Protein 3DC4 (pdb70)

Sequence (291 aa):
AKLSAVRIAVREAPYRPSVVQFPPWSDGKSLIVDQNEFHFDHAFPATISQDEMYQALILPLVDKLLEGFQCTALAYGQTGTGKSYSMGMTPPGEILPEHLGILPRALGDIFERVTARQENNKDAIQVYASFIEIYNEKPFDLLGSTPHMPMVAARCQRCTCLPLHSQADLHHILELGTRNRRSRSHAIVTIHVKSKTHHSRMNIVDLAGSEGVVNINLGLLSINKVVMSMAAGHTVIPYRDSVLTTVLQASLTAQSYLTFLACISPHQCDLSETLSTLRFGTSAKAAALEH

Structure (mmCIF, N/CA/C/O backbone):
data_3DC4
#
_entry.id   3DC4
#
_cell.length_a   47.829
_cell.length_b   75.715
_cell.length_c   94.580
_cell.angle_alpha   90.00
_cell.angle_beta   90.00
_cell.angle_gamma   90.00
#
_symmetry.space_group_name_H-M   'P 21 21 21'
#
loop_
_entity.id
_entity.type
_entity.pdbx_description
1 polymer 'Kinesin-like protein Nod'
2 non-polymer 'MAGNESIUM ION'
3 non-polymer "ADENOSINE-5'-DIPHOSPHATE"
4 water water
#
loop_
_atom_site.group_PDB
_atom_site.id
_atom_site.type_symbol
_atom_site.label_atom_id
_atom_site.label_alt_id
_atom_site.label_comp_id
_atom_site.label_asym_id
_atom_site.label_entity_id
_atom_site.label_seq_id
_atom_site.pdbx_PDB_ins_code
_atom_site.Cartn_x
_atom_site.Cartn_y
_atom_site.Cartn_z
_atom_site.occupancy
_atom_site.B_iso_or_equiv
_atom_site.auth_seq_id
_atom_site.auth_comp_id
_atom_site.auth_asym_id
_atom_site.auth_atom_id
_atom_site.pdbx_PDB_model_num
ATOM 1 N N . ALA A 1 19 ? -15.828 -27.064 47.355 1.00 55.03 4 ALA A N 1
ATOM 2 C CA . ALA A 1 19 ? -16.611 -28.031 48.177 1.00 54.15 4 ALA A CA 1
ATOM 3 C C . ALA A 1 19 ? -16.290 -29.468 47.782 1.00 53.79 4 ALA A C 1
ATOM 4 O O . ALA A 1 19 ? -15.262 -29.738 47.161 1.00 55.01 4 ALA A O 1
ATOM 6 N N . LYS A 1 20 ? -17.182 -30.384 48.140 1.00 52.16 5 LYS A N 1
ATOM 7 C CA . LYS A 1 20 ? -16.997 -31.796 47.837 1.00 50.23 5 LYS A CA 1
ATOM 8 C C . LYS A 1 20 ? -17.860 -32.217 46.650 1.00 47.79 5 LYS A C 1
ATOM 9 O O . LYS A 1 20 ? -18.774 -31.498 46.243 1.00 47.05 5 LYS A O 1
ATOM 15 N N . LEU A 1 21 ? -17.565 -33.391 46.101 1.00 44.47 6 LEU A N 1
ATOM 16 C CA . LEU A 1 21 ? -18.324 -33.930 44.976 1.00 41.26 6 LEU A CA 1
ATOM 17 C C . LEU A 1 21 ? -19.666 -34.408 45.522 1.00 38.92 6 LEU A C 1
ATOM 18 O O . LEU A 1 21 ? -19.791 -34.670 46.720 1.00 39.10 6 LEU A O 1
ATOM 23 N N . SER A 1 22 ? -20.671 -34.521 44.660 1.00 36.01 7 SER A N 1
ATOM 24 C CA . SER A 1 22 ? -21.980 -34.976 45.116 1.00 33.58 7 SER A CA 1
ATOM 25 C C . SER A 1 22 ? -21.957 -36.461 45.464 1.00 33.14 7 SER A C 1
ATOM 26 O O . SER A 1 22 ? -22.653 -36.905 46.381 1.00 32.17 7 SER A O 1
ATOM 29 N N . ALA A 1 23 ? -21.149 -37.226 44.737 1.00 29.69 8 ALA A N 1
ATOM 30 C CA . ALA A 1 23 ? -21.050 -38.656 44.984 1.00 28.14 8 ALA A CA 1
ATOM 31 C C . ALA A 1 23 ? -19.903 -39.290 44.215 1.00 26.17 8 ALA A C 1
ATOM 32 O O . ALA A 1 23 ? -19.705 -39.011 43.033 1.00 25.56 8 ALA A O 1
ATOM 34 N N . VAL A 1 24 ? -19.134 -40.124 44.905 1.00 25.29 9 VAL A N 1
ATOM 35 C CA . VAL A 1 24 ? -18.031 -40.846 44.288 1.00 23.58 9 VAL A CA 1
ATOM 36 C C . VAL A 1 24 ? -18.382 -42.315 44.495 1.00 24.07 9 VAL A C 1
ATOM 37 O O . VAL A 1 24 ? -18.420 -42.792 45.626 1.00 23.89 9 VAL A O 1
ATOM 41 N N . ARG A 1 25 ? -18.660 -43.019 43.402 1.00 20.04 10 ARG A N 1
ATOM 42 C CA . ARG A 1 25 ? -19.048 -44.421 43.463 1.00 20.00 10 ARG A CA 1
ATOM 43 C C . ARG A 1 25 ? -18.023 -45.351 42.812 1.00 18.37 10 ARG A C 1
ATOM 44 O O . ARG A 1 25 ? -17.350 -44.982 41.844 1.00 19.01 10 ARG A O 1
ATOM 52 N N . ILE A 1 26 ? -17.916 -46.563 43.344 1.00 17.68 11 ILE A N 1
ATOM 53 C CA . ILE A 1 26 ? -16.983 -47.540 42.805 1.00 18.57 11 ILE A CA 1
ATOM 54 C C . ILE A 1 26 ? -17.674 -48.873 42.545 1.00 17.73 11 ILE A C 1
ATOM 55 O O . ILE A 1 26 ? -18.348 -49.433 43.418 1.00 15.52 11 ILE A O 1
ATOM 60 N N . ALA A 1 27 ? -17.509 -49.368 41.326 1.00 14.63 12 ALA A N 1
ATOM 61 C CA . ALA A 1 27 ? -18.103 -50.629 40.931 1.00 15.53 12 ALA A CA 1
ATOM 62 C C . ALA A 1 27 ? -17.025 -51.531 40.345 1.00 15.74 12 ALA A C 1
ATOM 63 O O . ALA A 1 27 ? -16.021 -51.045 39.820 1.00 14.82 12 ALA A O 1
ATOM 65 N N . VAL A 1 28 ? -17.237 -52.838 40.446 1.00 13.41 13 VAL A N 1
ATOM 66 C CA . VAL A 1 28 ? -16.317 -53.817 39.892 1.00 15.01 13 VAL A CA 1
ATOM 67 C C . VAL A 1 28 ? -17.110 -54.751 38.997 1.00 15.65 13 VAL A C 1
ATOM 68 O O . VAL A 1 28 ? -18.218 -55.180 39.339 1.00 16.07 13 VAL A O 1
ATOM 72 N N . ARG A 1 29 ? -16.537 -55.055 37.839 1.00 15.16 14 ARG A N 1
ATOM 73 C CA . ARG A 1 29 ? -17.171 -55.967 36.901 1.00 14.82 14 ARG A CA 1
ATOM 74 C C . ARG A 1 29 ? -16.197 -57.072 36.537 1.00 15.85 14 ARG A C 1
ATOM 75 O O . ARG A 1 29 ? -15.105 -56.809 36.036 1.00 15.14 14 ARG A O 1
ATOM 83 N N . GLU A 1 30 ? -16.605 -58.307 36.794 1.00 16.17 15 GLU A N 1
ATOM 84 C CA . GLU A 1 30 ? -15.789 -59.470 36.490 1.00 17.89 15 GLU A CA 1
ATOM 85 C C . GLU A 1 30 ? -15.924 -59.780 35.004 1.00 17.33 15 GLU A C 1
ATOM 86 O O . GLU A 1 30 ? -17.036 -59.868 34.490 1.00 16.67 15 GLU A O 1
ATOM 92 N N . ALA A 1 31 ? -14.799 -59.925 34.310 1.00 18.90 16 ALA A N 1
ATOM 93 C CA . ALA A 1 31 ? -14.833 -60.236 32.882 1.00 19.49 16 ALA A CA 1
ATOM 94 C C . ALA A 1 31 ? -15.234 -61.709 32.714 1.00 22.13 16 ALA A C 1
ATOM 95 O O . ALA A 1 31 ? -15.137 -62.500 33.660 1.00 19.68 16 ALA A O 1
ATOM 97 N N . PRO A 1 32 ? -15.713 -62.091 31.516 1.00 23.86 17 PRO A N 1
ATOM 98 C CA . PRO A 1 32 ? -16.122 -63.478 31.247 1.00 25.84 17 PRO A CA 1
ATOM 99 C C . PRO A 1 32 ? -14.960 -64.448 31.429 1.00 27.35 17 PRO A C 1
ATOM 100 O O . PRO A 1 32 ? -13.806 -64.108 31.159 1.00 22.24 17 PRO A O 1
ATOM 104 N N . TYR A 1 33 ? -15.270 -65.662 31.868 1.00 31.86 18 TYR A N 1
ATOM 105 C CA . TYR A 1 33 ? -14.241 -66.668 32.071 1.00 38.58 18 TYR A CA 1
ATOM 106 C C . TYR A 1 33 ? -13.988 -67.427 30.770 1.00 41.46 18 TYR A C 1
ATOM 107 O O . TYR A 1 33 ? -14.925 -67.858 30.097 1.00 41.82 18 TYR A O 1
ATOM 116 N N . ARG A 1 34 ? -12.715 -67.568 30.417 1.00 45.06 19 ARG A N 1
ATOM 117 C CA . ARG A 1 34 ? -12.316 -68.272 29.204 1.00 49.42 19 ARG A CA 1
ATOM 118 C C . ARG A 1 34 ? -12.265 -69.777 29.445 1.00 49.85 19 ARG A C 1
ATOM 119 O O . ARG A 1 34 ? -12.012 -70.553 28.525 1.00 51.88 19 ARG A O 1
ATOM 127 N N . PRO A 1 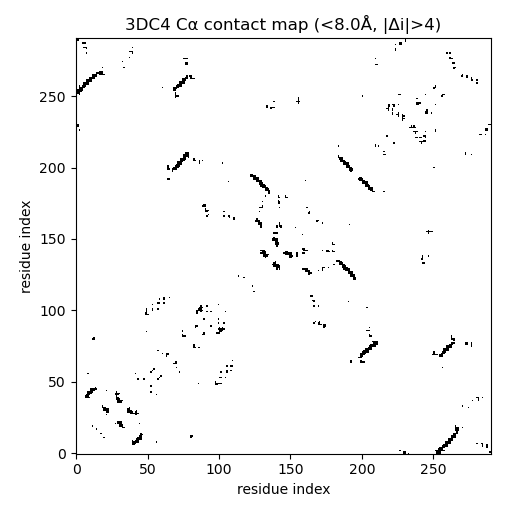42 ? -11.363 -72.238 37.220 1.00 45.11 27 PRO A N 1
ATOM 128 C CA . PRO A 1 42 ? -11.769 -71.728 38.534 1.00 44.18 27 PRO A CA 1
ATOM 129 C C . PRO A 1 42 ? -11.495 -70.231 38.688 1.00 42.83 27 PRO A C 1
ATOM 130 O O . PRO A 1 42 ? -10.341 -69.806 38.767 1.00 44.48 27 PRO A O 1
ATOM 134 N N . SER A 1 43 ? -12.561 -69.438 38.732 1.00 39.97 28 SER A N 1
ATOM 135 C CA . SER A 1 43 ? -12.426 -67.992 38.867 1.00 37.05 28 SER A CA 1
ATOM 136 C C . SER A 1 43 ? -11.795 -67.609 40.197 1.00 35.05 28 SER A C 1
ATOM 137 O O . SER A 1 43 ? -12.149 -68.152 41.243 1.00 34.09 28 SER A O 1
ATOM 140 N N . VAL A 1 44 ? -10.860 -66.667 40.151 1.00 31.30 29 VAL A N 1
ATOM 141 C CA . VAL A 1 44 ? -10.199 -66.206 41.361 1.00 28.88 29 VAL A CA 1
ATOM 142 C C . VAL A 1 44 ? -11.133 -65.257 42.095 1.00 26.08 29 VAL A C 1
ATOM 143 O O . VAL A 1 44 ? -10.898 -64.902 43.249 1.00 24.65 29 VAL A O 1
ATOM 147 N N . VAL A 1 45 ? -12.188 -64.836 41.407 1.00 24.42 30 VAL A N 1
ATOM 148 C CA . VAL A 1 45 ? -13.157 -63.921 41.989 1.00 24.36 30 VAL A CA 1
ATOM 149 C C . VAL A 1 45 ? -14.270 -64.706 42.668 1.00 24.49 30 VAL A C 1
ATOM 150 O O . VAL A 1 45 ? -14.936 -65.535 42.049 1.00 24.50 30 VAL A O 1
ATOM 154 N N . GLN A 1 46 ? -14.464 -64.448 43.950 1.00 23.85 31 GLN A N 1
ATOM 155 C CA . GLN A 1 46 ? -15.494 -65.148 44.682 1.00 25.29 31 GLN A CA 1
ATOM 156 C C . GLN A 1 46 ? -16.548 -64.192 45.199 1.00 23.82 31 GLN A C 1
ATOM 157 O O . GLN A 1 46 ? -16.230 -63.182 45.825 1.00 21.51 31 GLN A O 1
ATOM 163 N N . PHE A 1 47 ? -17.804 -64.508 44.913 1.00 22.39 32 PHE A N 1
ATOM 164 C CA . PHE A 1 47 ? -18.910 -63.705 45.401 1.00 23.37 32 PHE A CA 1
ATOM 165 C C . PHE A 1 47 ? -19.512 -64.539 46.530 1.00 23.47 32 PHE A C 1
ATOM 166 O O . PHE A 1 47 ? -20.159 -65.546 46.283 1.00 23.45 32 PHE A O 1
ATOM 174 N N . PRO A 1 48 ? -19.282 -64.135 47.788 1.00 23.58 33 PRO A N 1
ATOM 175 C CA . PRO A 1 48 ? -19.788 -64.838 48.971 1.00 24.27 33 PRO A CA 1
ATOM 176 C C . PRO A 1 48 ? -21.268 -65.203 48.885 1.00 24.90 33 PRO A C 1
ATOM 177 O O . PRO A 1 48 ? -22.089 -64.397 48.450 1.00 22.84 33 PRO A O 1
ATOM 181 N N . PRO A 1 49 ? -21.623 -66.433 49.299 1.00 25.99 34 PRO A N 1
ATOM 182 C CA . PRO A 1 49 ? -23.014 -66.902 49.269 1.00 26.79 34 PRO A CA 1
ATOM 183 C C . PRO A 1 49 ? -23.933 -65.942 50.018 1.00 26.09 34 PRO A C 1
ATOM 184 O O . PRO A 1 49 ? -25.085 -65.738 49.636 1.00 28.35 34 PRO A O 1
ATOM 188 N N . TRP A 1 50 ? -23.416 -65.367 51.098 1.00 24.69 35 TRP A N 1
ATOM 189 C CA . TRP A 1 50 ? -24.168 -64.406 51.895 1.00 25.07 35 TRP A CA 1
ATOM 190 C C . TRP A 1 50 ? -23.420 -63.085 51.834 1.00 24.16 35 TRP A C 1
ATOM 191 O O . TRP A 1 50 ? -22.314 -62.958 52.352 1.00 25.73 35 TRP A O 1
ATOM 202 N N . SER A 1 51 ? -24.020 -62.102 51.181 1.00 23.40 36 SER A N 1
ATOM 203 C CA . SER A 1 51 ? -23.385 -60.798 51.055 1.00 23.84 36 SER A CA 1
ATOM 204 C C . SER A 1 51 ? -24.423 -59.796 50.611 1.00 21.84 36 SER A C 1
ATOM 205 O O . SER A 1 51 ? -25.532 -60.161 50.237 1.00 21.29 36 SER A O 1
ATOM 208 N N . ASP A 1 52 ? -24.026 -58.533 50.613 1.00 20.66 37 ASP A N 1
ATOM 209 C CA . ASP A 1 52 ? -24.900 -57.443 50.231 1.00 19.68 37 ASP A CA 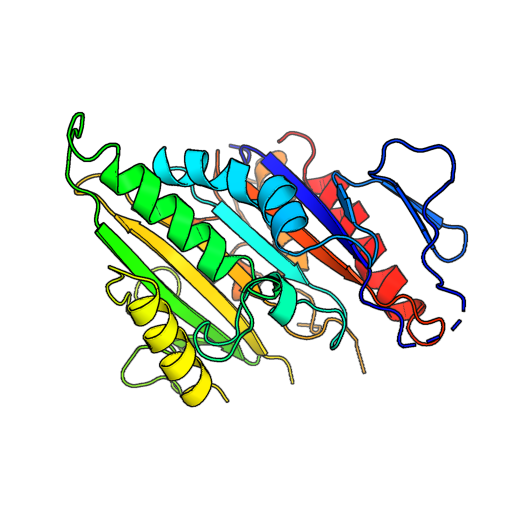1
ATOM 210 C C . ASP A 1 52 ? -24.886 -57.173 48.733 1.00 18.74 37 ASP A C 1
ATOM 211 O O . ASP A 1 52 ? -25.506 -56.221 48.278 1.00 18.60 37 ASP A O 1
ATOM 216 N N . GLY A 1 53 ? -24.184 -58.011 47.973 1.00 19.93 38 GLY A N 1
ATOM 217 C CA . GLY A 1 53 ? -24.106 -57.829 46.533 1.00 21.44 38 GLY A CA 1
ATOM 218 C C . GLY A 1 53 ? -23.080 -56.782 46.130 1.00 21.73 38 GLY A C 1
ATOM 219 O O . GLY A 1 53 ? -22.986 -56.412 44.965 1.00 22.43 38 GLY A O 1
ATOM 220 N N . LYS A 1 54 ? -22.300 -56.308 47.092 1.00 19.70 39 LYS A N 1
ATOM 221 C CA . LYS A 1 54 ? -21.296 -55.286 46.820 1.00 20.26 39 LYS A CA 1
ATOM 222 C C . LYS A 1 54 ? -19.904 -55.734 47.225 1.00 20.39 39 LYS A C 1
ATOM 223 O O . LYS A 1 54 ? -18.955 -54.944 47.201 1.00 20.48 39 LYS A O 1
ATOM 229 N N . SER A 1 55 ? -19.797 -57.003 47.593 1.00 19.66 40 SER A N 1
ATOM 230 C CA . SER A 1 55 ? -18.552 -57.569 48.079 1.00 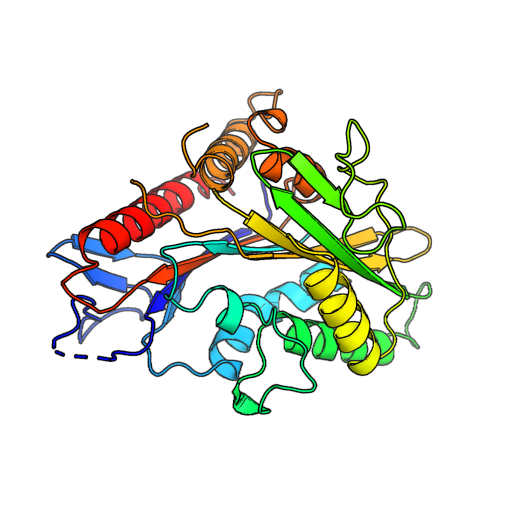19.30 40 SER A CA 1
ATOM 231 C C . SER A 1 55 ? -18.002 -58.714 47.263 1.00 17.44 40 SER A C 1
ATOM 232 O O . SER A 1 55 ? -18.735 -59.447 46.601 1.00 17.92 40 SER A O 1
ATOM 235 N N . LEU A 1 56 ? -16.693 -58.887 47.354 1.00 17.24 41 LEU A N 1
ATOM 236 C CA . LEU A 1 56 ? -16.036 -59.970 46.652 1.00 18.28 41 LEU A CA 1
ATOM 237 C C . LEU A 1 56 ? -14.764 -60.336 47.382 1.00 18.26 41 LEU A C 1
ATOM 238 O O . LEU A 1 56 ? -14.230 -59.546 48.162 1.00 18.13 41 LEU A O 1
ATOM 243 N N . ILE A 1 57 ? -14.286 -61.543 47.125 1.00 18.80 42 ILE A N 1
ATOM 244 C CA . ILE A 1 57 ? -13.078 -62.030 47.755 1.00 19.64 42 ILE A CA 1
ATOM 245 C C . ILE A 1 57 ? -12.130 -62.506 46.682 1.00 17.34 42 ILE A C 1
ATOM 246 O O . ILE A 1 57 ? -12.507 -63.275 45.800 1.00 17.56 42 ILE A O 1
ATOM 251 N N . VAL A 1 58 ? -10.904 -62.011 46.746 1.00 16.93 43 VAL A N 1
ATOM 252 C CA . VAL A 1 58 ? -9.876 -62.389 45.795 1.00 17.29 43 VAL A CA 1
ATOM 253 C C . VAL A 1 58 ? -8.613 -62.643 46.600 1.00 18.53 43 VAL A C 1
ATOM 254 O O . VAL A 1 58 ? -8.197 -61.806 47.393 1.00 18.96 43 VAL A O 1
ATOM 258 N N . ASP A 1 59 ? -8.034 -63.820 46.403 1.00 20.86 44 ASP A N 1
ATOM 259 C CA . ASP A 1 59 ? -6.823 -64.224 47.101 1.00 21.91 44 ASP A CA 1
ATOM 260 C C . ASP A 1 59 ? -6.981 -64.012 48.610 1.00 23.60 44 ASP A C 1
ATOM 261 O O . ASP A 1 59 ? -6.100 -63.466 49.270 1.00 22.26 44 ASP A O 1
ATOM 266 N N . GLN A 1 60 ? -8.125 -64.440 49.138 1.00 24.99 45 GLN A N 1
ATOM 267 C CA . GLN A 1 60 ? -8.442 -64.334 50.564 1.00 28.11 45 GLN A CA 1
ATOM 268 C C . GLN A 1 60 ? -8.667 -62.914 51.067 1.00 26.89 45 GLN A C 1
ATOM 269 O O . GLN A 1 60 ? -8.878 -62.699 52.260 1.00 28.50 45 GLN A O 1
ATOM 275 N N . ASN A 1 61 ? -8.629 -61.947 50.159 1.00 24.98 46 ASN A N 1
ATOM 276 C CA . ASN A 1 61 ? -8.845 -60.554 50.522 1.00 23.54 46 ASN A CA 1
ATOM 277 C C . ASN A 1 61 ? -10.290 -60.183 50.256 1.00 22.64 46 ASN A C 1
ATOM 278 O O . ASN A 1 61 ? -10.835 -60.499 49.203 1.00 21.25 46 ASN A O 1
ATOM 283 N N . GLU A 1 62 ? -10.901 -59.487 51.203 1.00 23.38 47 GLU A N 1
ATOM 284 C CA . GLU A 1 62 ? -12.290 -59.089 51.055 1.00 23.67 47 GLU A CA 1
ATOM 285 C C . GLU A 1 62 ? -12.392 -57.634 50.599 1.00 22.70 47 GLU A C 1
ATOM 286 O O . GLU A 1 62 ? -11.806 -56.739 51.198 1.00 23.51 47 GLU A O 1
ATOM 292 N N . PHE A 1 63 ? -13.135 -57.408 49.524 1.00 19.89 48 PHE A N 1
ATOM 293 C CA . PHE A 1 63 ? -13.308 -56.070 48.972 1.00 19.28 48 PHE A CA 1
ATOM 294 C C . PHE A 1 63 ? -14.765 -55.633 49.029 1.00 19.44 48 PHE A C 1
ATOM 295 O O . PHE A 1 63 ? -15.673 -56.417 48.724 1.00 19.40 48 PHE A O 1
ATOM 303 N N . HIS A 1 64 ? -14.981 -54.379 49.418 1.00 19.09 49 HIS A N 1
ATOM 304 C CA . HIS A 1 64 ? -16.332 -53.834 49.514 1.00 20.70 49 HIS A CA 1
ATOM 305 C C . HIS A 1 64 ? -16.471 -52.536 48.750 1.00 18.89 49 HIS A C 1
ATOM 306 O O . HIS A 1 64 ? -15.804 -51.554 49.057 1.00 19.26 49 HIS A O 1
ATOM 313 N N . PHE A 1 65 ? -17.357 -52.526 47.768 1.00 17.29 50 PHE A N 1
ATOM 314 C CA . PHE A 1 65 ? -17.581 -51.322 46.986 1.00 19.82 50 PHE A CA 1
ATOM 315 C C . PHE A 1 65 ? -19.065 -50.995 46.940 1.00 18.62 50 PHE A C 1
ATOM 316 O O . PHE A 1 65 ? -19.822 -51.423 47.805 1.00 19.73 50 PHE A O 1
ATOM 324 N N . ASP A 1 66 ? -19.482 -50.232 45.939 1.00 17.58 51 ASP A N 1
ATOM 325 C CA . ASP A 1 66 ? -20.889 -49.870 45.820 1.00 17.64 51 ASP A CA 1
ATOM 326 C C . ASP A 1 66 ? -21.637 -50.840 44.927 1.00 18.28 51 ASP A C 1
ATOM 327 O O . ASP A 1 66 ? -22.859 -50.955 45.012 1.00 19.82 51 ASP A O 1
ATOM 332 N N . HIS A 1 67 ? -20.894 -51.528 44.064 1.00 17.58 52 HIS A N 1
ATOM 333 C CA . HIS A 1 67 ? -21.468 -52.488 43.127 1.00 20.16 52 HIS A CA 1
ATOM 334 C C . HIS A 1 67 ? -20.443 -53.564 42.813 1.00 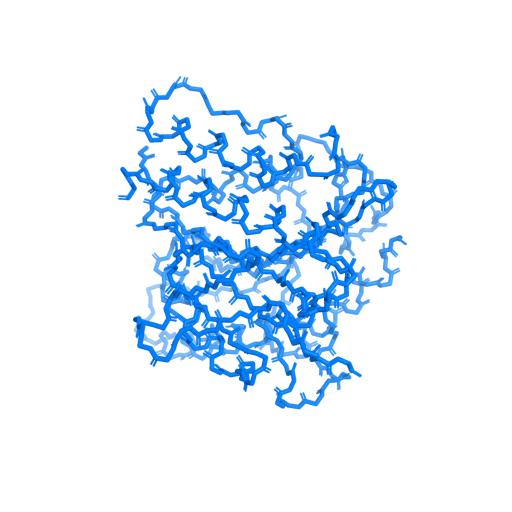19.46 52 HIS A C 1
ATOM 335 O O . HIS A 1 67 ? -19.280 -53.259 42.585 1.00 20.14 52 HIS A O 1
ATOM 342 N N . ALA A 1 68 ? -20.869 -54.821 42.817 1.00 20.56 53 ALA A N 1
ATOM 343 C CA . ALA A 1 68 ? -19.980 -55.928 42.474 1.00 20.30 53 ALA A CA 1
ATOM 344 C C . ALA A 1 68 ? -20.767 -56.767 41.467 1.00 23.16 53 ALA A C 1
ATOM 345 O O . ALA A 1 68 ? -21.698 -57.491 41.837 1.00 24.47 53 ALA A O 1
ATOM 347 N N . PHE A 1 69 ? -20.391 -56.650 40.194 1.00 20.00 54 PHE A N 1
ATOM 348 C CA . PHE A 1 69 ? -21.066 -57.343 39.101 1.00 19.29 54 PHE A CA 1
ATOM 349 C C . PHE A 1 69 ? -20.347 -58.593 38.606 1.00 20.51 54 PHE A C 1
ATOM 350 O O . PHE A 1 69 ? -19.219 -58.515 38.117 1.00 18.18 54 PHE A O 1
ATOM 358 N N . PRO A 1 70 ? -20.993 -59.766 38.725 1.00 21.69 55 PRO A N 1
ATOM 359 C CA . PRO A 1 70 ? -20.362 -61.004 38.255 1.00 22.72 55 PRO A CA 1
ATOM 360 C C . PRO A 1 70 ? -20.380 -61.046 36.726 1.00 21.86 55 PRO A C 1
ATOM 361 O O . PRO A 1 70 ? -21.075 -60.251 36.086 1.00 20.69 55 PRO A O 1
ATOM 365 N N . ALA A 1 71 ? -19.627 -61.975 36.145 1.00 21.56 56 ALA A N 1
ATOM 366 C CA . ALA A 1 71 ? -19.550 -62.096 34.695 1.00 22.70 56 ALA A CA 1
ATOM 367 C C . ALA A 1 71 ? -20.908 -62.307 34.026 1.00 22.57 56 ALA A C 1
ATOM 368 O O . ALA A 1 71 ? -21.035 -62.123 32.824 1.00 24.91 56 ALA A O 1
ATOM 370 N N . THR A 1 72 ? -21.927 -62.672 34.797 1.00 21.84 57 THR A N 1
ATOM 371 C CA . THR A 1 72 ? -23.254 -62.909 34.230 1.00 24.25 57 THR A CA 1
ATOM 372 C C . THR A 1 72 ? -24.124 -61.663 34.067 1.00 24.30 57 THR A C 1
ATOM 373 O O . THR A 1 72 ? -25.182 -61.728 33.452 1.00 24.93 57 THR A O 1
ATOM 377 N N . ILE A 1 73 ? -23.689 -60.535 34.617 1.00 23.85 58 ILE A N 1
ATOM 378 C CA . ILE A 1 73 ? -24.467 -59.304 34.519 1.00 22.83 58 ILE A CA 1
ATOM 379 C C . ILE A 1 73 ? -24.474 -58.767 33.088 1.00 22.08 58 ILE A C 1
ATOM 380 O O . ILE A 1 73 ? -23.426 -58.641 32.459 1.00 22.01 58 ILE A O 1
ATOM 385 N N . SER A 1 74 ? -25.661 -58.459 32.572 1.00 21.92 59 SER A N 1
ATOM 386 C CA . SER A 1 74 ? -25.773 -57.936 31.217 1.00 20.56 59 SER A CA 1
ATOM 387 C C . SER A 1 74 ? -25.444 -56.449 31.165 1.00 20.79 59 SER A C 1
ATOM 388 O O . SER A 1 74 ? -25.364 -55.785 32.198 1.00 22.54 59 SER A O 1
ATOM 391 N N . GLN A 1 75 ? -25.266 -55.935 29.953 1.00 18.80 60 GLN A N 1
ATOM 392 C CA . GLN A 1 75 ? -24.971 -54.524 29.732 1.00 18.15 60 GLN A CA 1
ATOM 393 C C . GLN A 1 75 ? -26.129 -53.682 30.255 1.00 18.01 60 GLN A C 1
ATOM 394 O O . GLN A 1 75 ? -25.921 -52.675 30.929 1.00 18.21 60 GLN A O 1
ATOM 400 N N . ASP A 1 76 ? -27.351 -54.101 29.938 1.00 18.15 61 ASP A N 1
ATOM 401 C CA . ASP A 1 76 ? -28.544 -53.384 30.372 1.00 20.67 61 ASP A CA 1
ATOM 402 C C . ASP A 1 76 ? -28.582 -53.216 31.886 1.00 21.03 61 ASP A C 1
ATOM 403 O O . ASP A 1 76 ? -28.778 -52.108 32.392 1.00 20.90 61 ASP A O 1
ATOM 408 N N . GLU A 1 77 ? -28.393 -54.313 32.611 1.00 19.41 62 GLU A N 1
ATOM 409 C CA . GLU A 1 77 ? -28.406 -54.252 34.066 1.00 21.41 62 GLU A CA 1
ATOM 410 C C . GLU A 1 77 ? -27.314 -53.351 34.612 1.00 19.55 62 GLU A C 1
ATOM 411 O O . GLU A 1 77 ? -27.558 -52.512 35.476 1.00 18.25 62 GLU A O 1
ATOM 417 N N . MET A 1 78 ? -26.099 -53.540 34.115 1.00 19.65 63 MET A N 1
ATOM 418 C CA . MET A 1 78 ? -24.971 -52.743 34.561 1.00 20.96 63 MET A CA 1
ATOM 419 C C . MET A 1 78 ? -25.227 -51.257 34.329 1.00 18.86 63 MET A C 1
ATOM 420 O O . MET A 1 78 ? -24.982 -50.433 35.210 1.00 18.35 63 MET A O 1
ATOM 425 N N . TYR A 1 79 ? -25.737 -50.921 33.149 1.00 17.60 64 TYR A N 1
ATOM 426 C CA . TYR A 1 79 ? -26.031 -49.529 32.810 1.00 17.47 64 TYR A CA 1
ATOM 427 C C . TYR A 1 79 ? -27.143 -48.978 33.708 1.00 18.01 64 TYR A C 1
ATOM 428 O O . TYR A 1 79 ? -27.027 -47.892 34.264 1.00 17.67 64 TYR A O 1
ATOM 437 N N . GLN A 1 80 ? -28.223 -49.739 33.846 1.00 17.59 65 GLN A N 1
ATOM 438 C CA . GLN A 1 80 ? -29.339 -49.304 34.669 1.00 17.95 65 GLN A CA 1
ATOM 439 C C . GLN A 1 80 ? -28.928 -49.059 36.120 1.00 17.53 65 GLN A C 1
ATOM 440 O O . GLN A 1 80 ? -29.346 -48.086 36.724 1.00 18.73 65 GLN A O 1
ATOM 446 N N . ALA A 1 81 ? -28.097 -49.933 36.674 1.00 16.99 66 ALA A N 1
ATOM 447 C CA . ALA A 1 81 ? -27.672 -49.787 38.059 1.00 18.59 66 ALA A CA 1
ATOM 448 C C . ALA A 1 81 ? -26.620 -48.721 38.287 1.00 19.46 66 ALA A C 1
ATOM 449 O O . ALA A 1 81 ? -26.676 -47.982 39.265 1.00 18.94 66 ALA A O 1
ATOM 451 N N . LEU A 1 82 ? -25.668 -48.630 37.371 1.00 18.64 67 LEU A N 1
ATOM 452 C CA . LEU A 1 82 ? -24.561 -47.714 37.545 1.00 18.86 67 LEU A CA 1
ATOM 453 C C . LEU A 1 82 ? -24.593 -46.367 36.853 1.00 20.07 67 LEU A C 1
ATOM 454 O O . LEU A 1 82 ? -24.133 -45.369 37.416 1.00 20.44 67 LEU A O 1
ATOM 459 N N . ILE A 1 83 ? -25.142 -46.315 35.648 1.00 19.18 68 ILE A N 1
ATOM 460 C CA . ILE A 1 83 ? -25.126 -45.070 34.901 1.00 18.47 68 ILE A CA 1
ATOM 461 C C . ILE A 1 83 ? -26.445 -44.327 34.768 1.00 19.02 68 ILE A C 1
ATOM 462 O O . ILE A 1 83 ? -26.474 -43.105 34.872 1.00 19.67 68 ILE A O 1
ATOM 467 N N . LEU A 1 84 ? -27.532 -45.055 34.551 1.00 20.49 69 LEU A N 1
ATOM 468 C CA . LEU A 1 84 ? -28.836 -44.421 34.399 1.00 22.13 69 LEU A CA 1
ATOM 469 C C . LEU A 1 84 ? -29.093 -43.329 35.443 1.00 23.07 69 LEU A C 1
ATOM 470 O O . LEU A 1 84 ? -29.551 -42.236 35.100 1.00 22.55 69 LEU A O 1
ATOM 475 N N . PRO A 1 85 ? -28.792 -43.599 36.726 1.00 22.63 70 PRO A N 1
ATOM 476 C CA . PRO A 1 85 ? -29.016 -42.587 37.766 1.00 23.45 70 PRO A CA 1
ATOM 477 C C . PRO A 1 85 ? -28.305 -41.262 37.481 1.00 24.29 70 PRO A C 1
ATOM 478 O O . PRO A 1 85 ? -28.780 -40.199 37.873 1.00 24.94 70 PRO A O 1
ATOM 482 N N . LEU A 1 86 ? -27.169 -41.329 36.794 1.00 23.11 71 LEU A N 1
ATOM 483 C CA . LEU A 1 86 ? -26.408 -40.126 36.471 1.00 23.24 71 LEU A CA 1
ATOM 484 C C . LEU A 1 86 ? -27.075 -39.285 35.390 1.00 23.31 71 LEU A C 1
ATOM 485 O O . LEU A 1 86 ? -26.838 -38.082 35.300 1.00 23.98 71 LEU A O 1
ATOM 490 N N . VAL A 1 87 ? -27.913 -39.911 34.572 1.00 23.44 72 VAL A N 1
ATOM 491 C CA . VAL A 1 87 ? -28.568 -39.181 33.498 1.00 23.93 72 VAL A CA 1
ATOM 492 C C . VAL A 1 87 ? -29.373 -38.002 34.026 1.00 24.76 72 VAL A C 1
ATOM 493 O O . VAL A 1 87 ? -29.291 -36.903 33.483 1.00 23.05 72 VAL A O 1
ATOM 497 N N . ASP A 1 88 ? -30.151 -38.214 35.081 1.00 25.54 73 ASP A N 1
ATOM 498 C CA . ASP A 1 88 ? -30.921 -37.106 35.632 1.00 28.70 73 ASP A CA 1
ATOM 499 C C . ASP A 1 88 ? -30.006 -36.002 36.145 1.00 27.52 73 ASP A C 1
ATOM 500 O O . ASP A 1 88 ? -30.290 -34.818 35.962 1.00 27.34 73 ASP A O 1
ATOM 505 N N . LYS A 1 89 ? -28.902 -36.390 36.774 1.00 26.01 74 LYS A N 1
ATOM 506 C CA . LYS A 1 89 ? -27.965 -35.414 37.306 1.00 25.12 74 LYS A CA 1
ATOM 507 C C . LYS A 1 89 ? -27.403 -34.567 36.163 1.00 24.21 74 LYS A C 1
ATOM 508 O O . LYS A 1 89 ? -27.332 -33.341 36.263 1.00 23.26 74 LYS A O 1
ATOM 514 N N . LEU A 1 90 ? -27.011 -35.226 35.079 1.00 22.41 75 LEU A N 1
ATOM 515 C CA . LEU A 1 90 ? -26.479 -34.532 33.918 1.00 22.39 75 LEU A CA 1
ATOM 516 C C . LEU A 1 90 ? -27.491 -33.495 33.432 1.00 23.70 75 LEU A C 1
ATOM 517 O O . LEU A 1 90 ? -27.145 -32.340 33.203 1.00 22.70 75 LEU A O 1
ATOM 522 N N . LEU A 1 91 ? -28.742 -33.918 33.282 1.00 24.18 76 LEU A N 1
ATOM 523 C CA . LEU A 1 91 ? -29.797 -33.028 32.817 1.00 28.39 76 LEU A CA 1
ATOM 524 C C . LEU A 1 91 ? -30.062 -31.888 33.797 1.00 29.55 76 LEU A C 1
ATOM 525 O O . LEU A 1 91 ? -30.493 -30.809 33.399 1.00 31.00 76 LEU A O 1
ATOM 530 N N . GLU A 1 92 ? -29.793 -32.124 35.077 1.00 30.62 77 GLU A N 1
ATOM 531 C CA . GLU A 1 92 ? -29.995 -31.097 36.092 1.00 31.65 77 GLU A CA 1
ATOM 532 C C . GLU A 1 92 ? -28.838 -30.107 36.083 1.00 31.40 77 GLU A C 1
ATOM 533 O O . GLU A 1 92 ? -28.878 -29.086 36.766 1.00 33.05 77 GLU A O 1
ATOM 539 N N . GLY A 1 93 ? -27.803 -30.415 35.306 1.00 29.40 78 GLY A N 1
ATOM 540 C CA . GLY A 1 93 ? -26.664 -29.519 35.211 1.00 26.65 78 GLY A CA 1
ATOM 541 C C . GLY A 1 93 ? -25.391 -29.944 35.917 1.00 24.14 78 GLY A C 1
ATOM 542 O O . GLY A 1 93 ? -24.405 -29.209 35.897 1.00 23.63 78 GLY A O 1
ATOM 543 N N . PHE A 1 94 ? -25.385 -31.120 36.536 1.00 23.30 79 PHE A N 1
ATOM 544 C CA . PHE A 1 94 ? -24.178 -31.569 37.224 1.00 23.40 79 PHE A CA 1
ATOM 545 C C . PHE A 1 94 ? -23.224 -32.288 36.268 1.00 21.84 79 PHE A C 1
ATOM 546 O O . PHE A 1 94 ? -23.662 -32.984 35.353 1.00 21.70 79 PHE A O 1
ATOM 554 N N . GLN A 1 95 ? -21.924 -32.088 36.470 1.00 22.08 80 GLN A N 1
ATOM 555 C CA . GLN A 1 95 ? -20.909 -32.731 35.646 1.00 21.60 80 GLN A CA 1
ATOM 556 C C . GLN A 1 95 ? -20.829 -34.180 36.121 1.00 21.43 80 GLN A C 1
ATOM 557 O O . GLN A 1 95 ? -20.903 -34.444 37.321 1.00 20.84 80 GLN A O 1
ATOM 563 N N . CYS A 1 96 ? -20.689 -35.109 35.179 1.00 20.09 81 CYS A N 1
ATOM 564 C CA . CYS A 1 96 ? -20.635 -36.536 35.495 1.00 19.12 81 CYS A CA 1
ATOM 565 C C . CYS A 1 96 ? -19.495 -37.239 34.772 1.00 19.16 81 CYS A C 1
ATOM 566 O O . CYS A 1 96 ? -19.241 -36.971 33.597 1.00 18.53 81 CYS A O 1
ATOM 569 N N . THR A 1 97 ? -18.834 -38.160 35.468 1.00 16.82 82 THR A N 1
ATOM 570 C CA . THR A 1 97 ? -17.735 -38.914 34.881 1.00 16.96 82 THR A CA 1
ATOM 571 C C . THR A 1 97 ? -17.852 -40.396 35.240 1.00 16.47 82 THR A C 1
ATOM 572 O O . THR A 1 97 ? -18.026 -40.747 36.401 1.00 16.90 82 THR A O 1
ATOM 576 N N . ALA A 1 98 ? -17.797 -41.255 34.229 1.00 16.84 83 ALA A N 1
ATOM 577 C CA . ALA A 1 98 ? -17.854 -42.697 34.440 1.00 17.35 83 ALA A CA 1
ATOM 578 C C . ALA A 1 98 ? -16.542 -43.167 33.830 1.00 18.08 83 ALA A C 1
ATOM 579 O O . ALA A 1 98 ? -16.295 -42.986 32.635 1.00 18.77 83 ALA A O 1
ATOM 581 N N . LEU A 1 99 ? -15.695 -43.759 34.662 1.00 14.97 84 LEU A N 1
ATOM 582 C CA . LEU A 1 99 ? -14.387 -44.202 34.213 1.00 15.07 84 LEU A CA 1
ATOM 583 C C . LEU A 1 99 ? -14.100 -45.676 34.423 1.00 14.10 84 LEU A C 1
ATOM 584 O O . LEU A 1 99 ? -14.219 -46.198 35.534 1.00 14.05 84 LEU A O 1
ATOM 589 N N . ALA A 1 100 ? -13.713 -46.336 33.337 1.00 11.95 85 ALA A N 1
ATOM 590 C CA . ALA A 1 100 ? -13.383 -47.749 33.383 1.00 13.13 85 ALA A CA 1
ATOM 591 C C . ALA A 1 100 ? -11.865 -47.860 33.429 1.00 15.30 85 ALA A C 1
ATOM 592 O O . ALA A 1 100 ? -11.143 -47.174 32.690 1.00 14.64 85 ALA A O 1
ATOM 594 N N . TYR A 1 101 ? -11.380 -48.726 34.303 1.00 13.26 86 TYR A N 1
ATOM 595 C CA . TYR A 1 101 ? -9.950 -48.935 34.431 1.00 15.11 86 TYR A CA 1
ATOM 596 C C . TYR A 1 101 ? -9.707 -50.398 34.740 1.00 15.00 86 TYR A C 1
ATOM 597 O O . TYR A 1 101 ? -10.633 -51.137 35.088 1.00 16.83 86 TYR A O 1
ATOM 606 N N . GLY A 1 102 ? -8.456 -50.816 34.607 1.00 16.52 87 GLY A N 1
ATOM 607 C CA . GLY A 1 102 ? -8.129 -52.195 34.877 1.00 16.78 87 GLY A CA 1
ATOM 608 C C . GLY A 1 102 ? -7.293 -52.775 33.760 1.00 18.30 87 GLY A C 1
ATOM 609 O O . GLY A 1 102 ? -7.017 -52.108 32.766 1.00 17.17 87 GLY A O 1
ATOM 610 N N . GLN A 1 103 ? -6.921 -54.037 33.924 1.00 18.05 88 GLN A N 1
ATOM 611 C CA . GLN A 1 103 ? -6.091 -54.759 32.967 1.00 20.17 88 GLN A CA 1
ATOM 612 C C . GLN A 1 103 ? -6.651 -54.886 31.550 1.00 20.09 88 GLN A C 1
ATOM 613 O O . GLN A 1 103 ? -7.853 -55.036 31.350 1.00 18.59 88 GLN A O 1
ATOM 619 N N . THR A 1 104 ? -5.759 -54.866 30.566 1.00 19.55 89 THR A N 1
ATOM 620 C CA . THR A 1 104 ? -6.183 -55.005 29.186 1.00 21.07 89 THR A CA 1
ATOM 621 C C . THR A 1 104 ? -6.915 -56.330 29.029 1.00 20.66 89 THR A C 1
ATOM 622 O O . THR A 1 104 ? -6.518 -57.345 29.607 1.00 20.03 89 THR A O 1
ATOM 626 N N . GLY A 1 105 ? -8.003 -56.305 28.264 1.00 19.36 90 GLY A N 1
ATOM 627 C CA . GLY A 1 105 ? -8.779 -57.509 28.014 1.00 19.62 90 GLY A CA 1
ATOM 628 C C . GLY A 1 105 ? -9.821 -57.872 29.060 1.00 20.73 90 GLY A C 1
ATOM 629 O O . GLY A 1 105 ? -10.375 -58.971 29.026 1.00 21.92 90 GLY A O 1
ATOM 630 N N . THR A 1 106 ? -10.112 -56.948 29.972 1.00 18.29 91 THR A N 1
ATOM 631 C CA . THR A 1 106 ? -11.082 -57.207 31.030 1.00 18.94 91 THR A CA 1
ATOM 632 C C . THR A 1 106 ? -12.473 -56.631 30.764 1.00 16.90 91 THR A C 1
ATOM 633 O O . THR A 1 106 ? -13.346 -56.699 31.629 1.00 18.83 91 THR A O 1
ATOM 637 N N . GLY A 1 107 ? -12.674 -56.052 29.583 1.00 16.71 92 GLY A N 1
ATOM 638 C CA . GLY A 1 107 ? -13.982 -55.518 29.243 1.00 17.70 92 GLY A CA 1
ATOM 639 C C . GLY A 1 107 ? -14.225 -54.024 29.382 1.00 16.89 92 GLY A C 1
ATOM 640 O O . GLY A 1 107 ? -15.377 -53.590 29.342 1.00 15.28 92 GLY A O 1
ATOM 641 N N . LYS A 1 108 ? -13.173 -53.229 29.545 1.00 15.64 93 LYS A N 1
ATOM 642 C CA . LYS A 1 108 ? -13.348 -51.787 29.682 1.00 16.37 93 LYS A CA 1
ATOM 643 C C . LYS A 1 108 ? -14.058 -51.179 28.467 1.00 17.22 93 LYS A C 1
ATOM 644 O O . LYS A 1 108 ? -15.110 -50.551 28.608 1.00 16.29 93 LYS A O 1
ATOM 650 N N . SER A 1 109 ? -13.500 -51.374 27.277 1.00 16.76 94 SER A N 1
ATOM 651 C CA . SER A 1 109 ? -14.094 -50.816 26.057 1.00 17.48 94 SER A CA 1
ATOM 652 C C . SER A 1 109 ? -15.488 -51.372 25.813 1.00 16.48 94 SER A C 1
ATOM 653 O O . SER A 1 109 ? -16.398 -50.646 25.413 1.00 16.39 94 SER A O 1
ATOM 656 N N . TYR A 1 110 ? -15.643 -52.667 26.059 1.00 15.44 95 TYR A N 1
ATOM 657 C CA . TYR A 1 110 ? -16.930 -53.329 25.903 1.00 15.52 95 TYR A CA 1
ATOM 658 C C . TYR A 1 110 ? -17.974 -52.671 26.810 1.00 15.09 95 TYR A C 1
ATOM 659 O O . TYR A 1 110 ? -19.061 -52.315 26.352 1.00 13.55 95 TYR A O 1
ATOM 668 N N . SER A 1 111 ? -17.628 -52.491 28.084 1.00 14.40 96 SER A N 1
ATOM 669 C CA . SER A 1 111 ? -18.539 -51.900 29.074 1.00 14.57 96 SER A CA 1
ATOM 670 C C . SER A 1 111 ? -18.916 -50.450 28.779 1.00 14.14 96 SER A C 1
ATOM 671 O O . SER A 1 111 ? -20.074 -50.058 28.917 1.00 12.47 96 SER A O 1
ATOM 674 N N . MET A 1 112 ? -17.940 -49.652 28.367 1.00 14.75 97 MET A N 1
ATOM 675 C CA . MET A 1 112 ? -18.205 -48.248 28.109 1.00 16.68 97 MET A CA 1
ATOM 676 C C . MET A 1 112 ? -18.870 -47.996 26.765 1.00 15.88 97 MET A C 1
ATOM 677 O O . MET A 1 112 ? -19.425 -46.921 26.539 1.00 15.58 97 MET A O 1
ATOM 682 N N . GLY A 1 113 ? -18.809 -48.983 25.876 1.00 16.55 98 GLY A N 1
ATOM 683 C CA . GLY A 1 113 ? -19.424 -48.848 24.561 1.00 20.98 98 GLY A CA 1
ATOM 684 C C . GLY A 1 113 ? -18.635 -47.973 23.607 1.00 23.48 98 GLY A C 1
ATOM 685 O O . GLY A 1 113 ? -19.195 -47.118 22.926 1.00 23.26 98 GLY A O 1
ATOM 686 N N . MET A 1 114 ? -17.330 -48.210 23.548 1.00 27.11 99 MET A N 1
ATOM 687 C CA . MET A 1 114 ? -16.428 -47.447 22.698 1.00 31.30 99 MET A CA 1
ATOM 688 C C . MET A 1 114 ? -16.437 -47.861 21.231 1.00 32.86 99 MET A C 1
ATOM 689 O O . MET A 1 114 ? -15.922 -47.142 20.377 1.00 34.54 99 MET A O 1
ATOM 694 N N . THR A 1 115 ? -17.021 -49.018 20.942 1.00 34.10 100 THR A N 1
ATOM 695 C CA . THR A 1 115 ? -17.094 -49.518 19.575 1.00 35.19 100 THR A CA 1
ATOM 696 C C . THR A 1 115 ? -18.331 -48.951 18.883 1.00 35.98 100 THR A C 1
ATOM 697 O O . THR A 1 115 ? -19.392 -48.837 19.491 1.00 34.65 100 THR A O 1
ATOM 701 N N . PRO A 1 116 ? -18.207 -48.577 17.598 1.00 37.16 101 PRO A N 1
ATOM 702 C CA . PRO A 1 116 ? -19.342 -48.023 16.851 1.00 37.03 101 PRO A CA 1
ATOM 703 C C . PRO A 1 116 ? -20.581 -48.908 16.980 1.00 37.42 101 PRO A C 1
ATOM 704 O O . PRO A 1 116 ? -20.561 -50.079 16.602 1.00 38.84 101 PRO A O 1
ATOM 708 N N . PRO A 1 117 ? -21.677 -48.352 17.519 1.00 37.75 102 PRO A N 1
ATOM 709 C CA . PRO A 1 117 ? -22.953 -49.041 17.729 1.00 38.36 102 PRO A CA 1
ATOM 710 C C . PRO A 1 117 ? -23.438 -49.868 16.539 1.00 39.27 102 PRO A C 1
ATOM 711 O O . PRO A 1 117 ? -23.913 -50.991 16.711 1.00 37.20 102 PRO A O 1
ATOM 715 N N . GLY A 1 118 ? -23.321 -49.304 15.340 1.00 39.51 103 GLY A N 1
ATOM 716 C CA . GLY A 1 118 ? -23.757 -50.002 14.143 1.00 40.97 103 GLY A CA 1
ATOM 717 C C . GLY A 1 118 ? -23.233 -51.421 14.042 1.00 41.35 103 GLY A C 1
ATOM 718 O O . GLY A 1 118 ? -23.970 -52.336 13.684 1.00 41.43 103 GLY A O 1
ATOM 719 N N . GLU A 1 119 ? -21.958 -51.609 14.360 1.00 43.31 104 GLU A N 1
ATOM 720 C CA . GLU A 1 119 ? -21.339 -52.928 14.296 1.00 44.09 104 GLU A CA 1
ATOM 721 C C . GLU A 1 119 ? -21.339 -53.642 15.647 1.00 43.40 104 GLU A C 1
ATOM 722 O O . GLU A 1 119 ? -20.348 -54.266 16.025 1.00 45.87 104 GLU A O 1
ATOM 728 N N . ILE A 1 120 ? -22.455 -53.553 16.366 1.00 39.43 105 ILE A N 1
ATOM 729 C CA . ILE A 1 120 ? -22.581 -54.184 17.679 1.00 36.39 105 ILE A CA 1
ATOM 730 C C . ILE A 1 120 ? -23.991 -54.727 17.891 1.00 33.98 105 ILE A C 1
ATOM 731 O O . ILE A 1 120 ? -24.969 -54.030 17.640 1.00 32.93 105 ILE A O 1
ATOM 736 N N . LEU A 1 121 ? -24.100 -55.967 18.356 1.00 32.47 106 LEU A N 1
ATOM 737 C CA . LEU A 1 121 ? -25.415 -56.543 18.608 1.00 31.34 106 LEU A CA 1
ATOM 738 C C . LEU A 1 121 ? -26.092 -55.797 19.754 1.00 30.61 106 LEU A C 1
ATOM 739 O O . LEU A 1 121 ? -25.437 -55.387 20.710 1.00 29.83 106 LEU A O 1
ATOM 744 N N . PRO A 1 122 ? -27.417 -55.611 19.665 1.00 29.58 107 PRO A N 1
ATOM 745 C CA . PRO A 1 122 ? -28.244 -54.917 20.657 1.00 28.20 107 PRO A CA 1
ATOM 746 C C . PRO A 1 122 ? -27.920 -55.168 22.130 1.00 27.13 107 PRO A C 1
ATOM 747 O O . PRO A 1 122 ? -27.693 -54.223 22.884 1.00 25.24 107 PRO A O 1
ATOM 751 N N . GLU A 1 123 ? -27.896 -56.433 22.540 1.00 24.61 108 GLU A N 1
ATOM 752 C CA . GLU A 1 123 ? -27.627 -56.770 23.936 1.00 24.99 108 GLU A CA 1
ATOM 753 C C . GLU A 1 123 ? -26.193 -56.475 24.378 1.00 22.89 108 GLU A C 1
ATOM 754 O O . GLU A 1 123 ? -25.900 -56.464 25.571 1.00 24.46 108 GLU A O 1
ATOM 760 N N . HIS A 1 124 ? -25.307 -56.241 23.417 1.00 21.81 109 HIS A N 1
ATOM 761 C CA . HIS A 1 124 ? -23.905 -55.970 23.713 1.00 21.55 109 HIS A CA 1
ATOM 762 C C . HIS A 1 124 ? -23.562 -54.483 23.709 1.00 20.55 109 HIS A C 1
ATOM 763 O O . HIS A 1 124 ? -22.430 -54.103 23.997 1.00 17.55 109 HIS A O 1
ATOM 770 N N . LEU A 1 125 ? -24.540 -53.648 23.372 1.00 20.27 110 LEU A N 1
ATOM 771 C CA . LEU A 1 125 ? -24.336 -52.204 23.355 1.00 19.68 110 LEU A CA 1
ATOM 772 C C . LEU A 1 125 ? -23.905 -51.749 24.743 1.00 19.24 110 LEU A C 1
ATOM 773 O O . LEU A 1 125 ? -24.482 -52.174 25.749 1.00 19.86 110 LEU A O 1
ATOM 778 N N . GLY A 1 126 ? -22.907 -50.871 24.777 1.00 17.96 111 GLY A N 1
ATOM 779 C CA . GLY A 1 126 ? -22.372 -50.378 26.032 1.00 18.56 111 GLY A CA 1
ATOM 780 C C . GLY A 1 126 ? -22.980 -49.120 26.628 1.00 16.36 111 GLY A C 1
ATOM 781 O O . GLY A 1 126 ? -24.051 -48.654 26.219 1.00 15.55 111 GLY A O 1
ATOM 782 N N . ILE A 1 127 ? -22.273 -48.558 27.603 1.00 15.22 112 ILE A N 1
ATOM 783 C CA . ILE A 1 127 ? -22.740 -47.371 28.304 1.00 14.91 112 ILE A CA 1
ATOM 784 C C . ILE A 1 127 ? -22.982 -46.144 27.444 1.00 15.38 112 ILE A C 1
ATOM 785 O O . ILE A 1 127 ? -24.016 -45.509 27.594 1.00 15.52 112 ILE A O 1
ATOM 790 N N . LEU A 1 128 ? -22.053 -45.806 26.554 1.00 15.07 113 LEU A N 1
ATOM 791 C CA . LEU A 1 128 ? -22.217 -44.625 25.710 1.00 18.12 113 LEU A CA 1
ATOM 792 C C . LEU A 1 128 ? -23.526 -44.579 24.930 1.00 18.19 113 LEU A C 1
ATOM 793 O O . LEU A 1 128 ? -24.309 -43.643 25.081 1.00 15.97 113 LEU A O 1
ATOM 798 N N . PRO A 1 129 ? -23.789 -45.595 24.092 1.00 18.53 114 PRO A N 1
ATOM 799 C CA . PRO A 1 129 ? -25.039 -45.569 23.329 1.00 19.86 114 PRO A CA 1
ATOM 800 C C . PRO A 1 129 ? -26.299 -45.610 24.188 1.00 19.30 114 PRO A C 1
ATOM 801 O O . PRO A 1 129 ? -27.306 -45.008 23.828 1.00 19.30 114 PRO A O 1
ATOM 805 N N . ARG A 1 130 ? -26.250 -46.305 25.320 1.00 19.39 115 ARG A N 1
ATOM 806 C CA . ARG A 1 130 ? -27.421 -46.383 26.186 1.00 18.96 115 ARG A CA 1
ATOM 807 C C . ARG A 1 130 ? -27.683 -45.048 26.862 1.00 17.43 115 ARG A C 1
ATOM 808 O O . ARG A 1 130 ? -28.831 -44.606 26.970 1.00 17.53 115 ARG A O 1
ATOM 816 N N . ALA A 1 131 ? -26.616 -44.402 27.315 1.00 15.78 116 ALA A N 1
ATOM 817 C CA . ALA A 1 131 ? -26.746 -43.111 27.975 1.00 17.00 116 ALA A CA 1
ATOM 818 C C . ALA A 1 131 ? -27.311 -42.079 27.009 1.00 17.22 116 ALA A C 1
ATOM 819 O O . ALA A 1 131 ? -28.240 -41.351 27.341 1.00 16.77 116 ALA A O 1
ATOM 821 N N . LEU A 1 132 ? -26.742 -42.016 25.811 1.00 17.96 117 LEU A N 1
ATOM 822 C CA . LEU A 1 132 ? -27.202 -41.052 24.819 1.00 17.54 117 LEU A CA 1
ATOM 823 C C . LEU A 1 132 ? -28.685 -41.261 24.527 1.00 19.46 117 LEU A C 1
ATOM 824 O O . LEU A 1 132 ? -29.442 -40.299 24.372 1.00 19.53 117 LEU A O 1
ATOM 829 N N . GLY A 1 133 ? -29.098 -42.524 24.459 1.00 21.59 118 GLY A N 1
ATOM 830 C CA . GLY A 1 133 ? -30.494 -42.833 24.206 1.00 21.89 118 GLY A CA 1
ATOM 831 C C . GLY A 1 133 ? -31.412 -42.230 25.256 1.00 22.03 118 GLY A C 1
ATOM 832 O O . GLY A 1 133 ? -32.402 -41.593 24.910 1.00 22.13 118 GLY A O 1
ATOM 833 N N . ASP A 1 134 ? -31.086 -42.419 26.534 1.00 22.20 119 ASP A N 1
ATOM 834 C CA . ASP A 1 134 ? -31.910 -41.876 27.613 1.00 22.05 119 ASP A CA 1
ATOM 835 C C . ASP A 1 134 ? -31.831 -40.353 27.706 1.00 21.33 119 ASP A C 1
ATOM 836 O O . ASP A 1 134 ? -32.770 -39.703 28.166 1.00 21.69 119 ASP A O 1
ATOM 841 N N . ILE A 1 135 ? -30.707 -39.788 27.278 1.00 22.09 120 ILE A N 1
ATOM 842 C CA . ILE A 1 135 ? -30.532 -38.343 27.292 1.00 21.57 120 ILE A CA 1
ATOM 843 C C . ILE A 1 135 ? -31.488 -37.729 26.271 1.00 22.81 120 ILE A C 1
ATOM 844 O O . ILE A 1 135 ? -32.210 -36.781 26.582 1.00 23.84 120 ILE A O 1
ATOM 849 N N . PHE A 1 136 ? -31.505 -38.278 25.060 1.00 23.29 121 PHE A N 1
ATOM 850 C CA . PHE A 1 136 ? -32.389 -37.767 24.018 1.00 25.77 121 PHE A CA 1
ATOM 851 C C . PHE A 1 136 ? -33.843 -37.878 24.460 1.00 28.85 121 PHE A C 1
ATOM 852 O O . PHE A 1 136 ? -34.619 -36.929 24.336 1.00 29.30 121 PHE A O 1
ATOM 860 N N . GLU A 1 137 ? -34.207 -39.046 24.977 1.00 31.56 122 GLU A N 1
ATOM 861 C CA . GLU A 1 137 ? -35.573 -39.290 25.418 1.00 34.69 122 GLU A CA 1
ATOM 862 C C . GLU A 1 137 ? -36.066 -38.263 26.433 1.00 35.57 122 GLU A C 1
ATOM 863 O O . GLU A 1 137 ? -37.157 -37.711 26.292 1.00 36.15 122 GLU A O 1
ATOM 869 N N . ARG A 1 138 ? -35.258 -38.003 27.453 1.00 35.94 123 ARG A N 1
ATOM 870 C CA . ARG A 1 138 ? -35.638 -37.044 28.482 1.00 38.82 123 ARG A CA 1
ATOM 871 C C . ARG A 1 138 ? -35.622 -35.610 27.973 1.00 39.63 123 ARG A C 1
ATOM 872 O O . ARG A 1 138 ? -36.391 -34.771 28.438 1.00 40.23 123 ARG A O 1
ATOM 880 N N . VAL A 1 139 ? -34.741 -35.327 27.020 1.00 40.02 124 VAL A N 1
ATOM 881 C CA . VAL A 1 139 ? -34.663 -33.991 26.445 1.00 41.75 124 VAL A CA 1
ATOM 882 C C . VAL A 1 139 ? -35.897 -33.736 25.586 1.00 43.38 124 VAL A C 1
ATOM 883 O O . VAL A 1 139 ? -36.419 -32.625 25.557 1.00 43.73 124 VAL A O 1
ATOM 887 N N . THR A 1 140 ? -36.361 -34.771 24.890 1.00 46.31 125 THR A N 1
ATOM 888 C CA . THR A 1 140 ? -37.536 -34.652 24.031 1.00 49.78 125 THR A CA 1
ATOM 889 C C . THR A 1 140 ? -38.824 -34.628 24.851 1.00 53.07 125 THR A C 1
ATOM 890 O O . THR A 1 140 ? -39.853 -34.129 24.391 1.00 53.77 125 THR A O 1
ATOM 894 N N . ALA A 1 141 ? -38.763 -35.171 26.063 1.00 56.27 126 ALA A N 1
ATOM 895 C CA . ALA A 1 141 ? -39.924 -35.218 26.946 1.00 60.00 126 ALA A CA 1
ATOM 896 C C . ALA A 1 141 ? -40.038 -33.938 27.765 1.00 62.77 126 ALA A C 1
ATOM 897 O O . ALA A 1 141 ? -41.103 -33.619 28.294 1.00 63.43 126 ALA A O 1
ATOM 899 N N . ARG A 1 142 ? -38.935 -33.207 27.865 1.00 65.96 127 ARG A N 1
ATOM 900 C CA . ARG A 1 142 ? -38.909 -31.967 28.626 1.00 69.93 127 ARG A CA 1
ATOM 901 C C . ARG A 1 142 ? -38.725 -30.754 27.717 1.00 71.96 127 ARG A C 1
ATOM 902 O O . ARG A 1 142 ? -38.418 -29.656 28.186 1.00 71.83 127 ARG A O 1
ATOM 910 N N . GLN A 1 143 ? -38.923 -30.952 26.417 1.00 74.86 128 GLN A N 1
ATOM 911 C CA . GLN A 1 143 ? -38.771 -29.865 25.457 1.00 78.00 128 GLN A CA 1
ATOM 912 C C . GLN A 1 143 ? -40.088 -29.118 25.232 1.00 79.74 128 GLN A C 1
ATOM 913 O O . GLN A 1 143 ? -40.254 -28.435 24.218 1.00 79.97 128 GLN A O 1
ATOM 919 N N . GLU A 1 144 ? -41.020 -29.252 26.174 1.00 81.65 129 GLU A N 1
ATOM 920 C CA . GLU A 1 144 ? -42.306 -28.567 26.077 1.00 83.55 129 GLU A CA 1
ATOM 921 C C . GLU A 1 144 ? -42.655 -27.836 27.376 1.00 84.32 129 GLU A C 1
ATOM 922 O O . GLU A 1 144 ? -43.490 -26.925 27.397 1.00 85.00 129 GLU A O 1
ATOM 928 N N . ASN A 1 145 ? -42.011 -28.265 28.455 1.00 84.99 130 ASN A N 1
ATOM 929 C CA . ASN A 1 145 ? -42.144 -27.641 29.755 1.00 85.11 130 ASN A CA 1
ATOM 930 C C . ASN A 1 145 ? -40.670 -27.261 29.902 1.00 84.62 130 ASN A C 1
ATOM 931 O O . ASN A 1 145 ? -40.028 -27.407 30.955 1.00 84.51 130 ASN A O 1
ATOM 936 N N . ASN A 1 146 ? -40.162 -26.813 28.759 1.00 83.88 131 ASN A N 1
ATOM 937 C CA . ASN A 1 146 ? -38.809 -26.349 28.549 1.00 82.46 131 ASN A CA 1
ATOM 938 C C . ASN A 1 146 ? -38.612 -24.877 28.863 1.00 80.68 131 ASN A C 1
ATOM 939 O O . ASN A 1 146 ? -39.376 -24.020 28.403 1.00 81.00 131 ASN A O 1
ATOM 944 N N . LYS A 1 147 ? -37.541 -24.580 29.589 1.00 77.95 132 LYS A N 1
ATOM 945 C CA . LYS A 1 147 ? -37.244 -23.204 29.940 1.00 74.95 132 LYS A CA 1
ATOM 946 C C . LYS A 1 147 ? -36.480 -22.623 28.762 1.00 71.77 132 LYS A C 1
ATOM 947 O O . LYS A 1 147 ? -36.839 -21.598 28.191 1.00 72.09 132 LYS A O 1
ATOM 953 N N . ASP A 1 148 ? -35.408 -23.316 28.411 1.00 66.91 133 ASP A N 1
ATOM 954 C CA . ASP A 1 148 ? -34.553 -22.973 27.285 1.00 62.24 133 ASP A CA 1
ATOM 955 C C . ASP A 1 148 ? -34.436 -24.226 26.418 1.00 58.00 133 ASP A C 1
ATOM 956 O O . ASP A 1 148 ? -34.966 -25.273 26.783 1.00 58.91 133 ASP A O 1
ATOM 961 N N . ALA A 1 149 ? -33.731 -24.134 25.293 1.00 51.80 134 ALA A N 1
ATOM 962 C CA . ALA A 1 149 ? -33.561 -25.287 24.418 1.00 45.47 134 ALA A CA 1
ATOM 963 C C . ALA A 1 149 ? -32.254 -25.970 24.783 1.00 42.23 134 ALA A C 1
ATOM 964 O O . ALA A 1 149 ? -31.315 -25.318 25.243 1.00 39.14 134 ALA A O 1
ATOM 966 N N . ILE A 1 150 ? -32.194 -27.281 24.576 1.00 38.64 135 ILE A N 1
ATOM 967 C CA . ILE A 1 150 ? -30.996 -28.047 24.888 1.00 35.35 135 ILE A CA 1
ATOM 968 C C . ILE A 1 150 ? -30.407 -28.629 23.616 1.00 32.89 135 ILE A C 1
ATOM 969 O O . ILE A 1 150 ? -31.137 -29.055 22.728 1.00 31.75 135 ILE A O 1
ATOM 974 N N . GLN A 1 151 ? -29.084 -28.625 23.521 1.00 29.66 136 GLN A N 1
ATOM 975 C CA . GLN A 1 151 ? -28.415 -29.206 22.367 1.00 28.88 136 GLN A CA 1
ATOM 976 C C . GLN A 1 151 ? -27.378 -30.185 22.881 1.00 25.62 136 GLN A C 1
ATOM 977 O O . GLN A 1 151 ? -26.742 -29.937 23.904 1.00 24.51 136 GLN A O 1
ATOM 983 N N . VAL A 1 152 ? -27.208 -31.287 22.162 1.00 23.99 137 VAL A N 1
ATOM 984 C CA . VAL A 1 152 ? -26.272 -32.331 22.557 1.00 21.74 137 VAL A CA 1
ATOM 985 C C . VAL A 1 152 ? -25.092 -32.451 21.599 1.00 23.11 137 VAL A C 1
ATOM 986 O O . VAL A 1 152 ? -25.247 -32.332 20.383 1.00 23.53 137 VAL A O 1
ATOM 990 N N . TYR A 1 153 ? -23.909 -32.681 22.159 1.00 21.77 138 TYR A N 1
ATOM 991 C CA . TYR A 1 153 ? -22.697 -32.814 21.363 1.00 20.64 138 TYR A CA 1
ATOM 992 C C . TYR A 1 153 ? -21.817 -33.913 21.932 1.00 21.26 138 TYR A C 1
ATOM 993 O O . TYR A 1 153 ? -22.070 -34.426 23.023 1.00 19.29 138 TYR A O 1
ATOM 1002 N N . ALA A 1 154 ? -20.782 -34.267 21.184 1.00 20.87 139 ALA A N 1
ATOM 1003 C CA . ALA A 1 154 ? -19.841 -35.283 21.623 1.00 21.57 139 ALA A CA 1
ATOM 1004 C C . ALA A 1 154 ? -18.433 -34.839 21.251 1.00 22.43 139 ALA A C 1
ATOM 1005 O O . ALA A 1 154 ? -18.222 -34.253 20.191 1.00 22.79 139 ALA A O 1
ATOM 1007 N N . SER A 1 155 ? -17.485 -35.086 22.150 1.00 20.53 140 SER A N 1
ATOM 1008 C CA . SER A 1 155 ? -16.083 -34.792 21.906 1.00 21.35 140 SER A CA 1
ATOM 1009 C C . SER A 1 155 ? -15.365 -36.117 22.128 1.00 22.05 140 SER A C 1
ATOM 1010 O O . SER A 1 155 ? -15.852 -36.970 22.872 1.00 20.74 140 SER A O 1
ATOM 1013 N N . PHE A 1 156 ? -14.243 -36.312 21.443 1.00 23.19 141 PHE A N 1
ATOM 1014 C CA . PHE A 1 156 ? -13.466 -37.547 21.562 1.00 22.89 141 PHE A CA 1
ATOM 1015 C C . PHE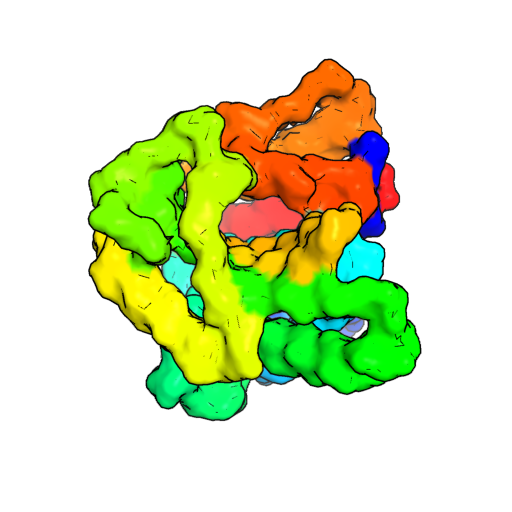 A 1 156 ? -12.003 -37.158 21.708 1.00 24.95 141 PHE A C 1
ATOM 1016 O O . PHE A 1 156 ? -11.360 -36.709 20.757 1.00 24.90 141 PHE A O 1
ATOM 1024 N N . ILE A 1 157 ? -11.484 -37.332 22.915 1.00 23.69 142 ILE A N 1
ATOM 1025 C CA . ILE A 1 157 ? -10.104 -36.999 23.214 1.00 24.95 142 ILE A CA 1
ATOM 1026 C C . ILE A 1 157 ? -9.316 -38.254 23.566 1.00 24.99 142 ILE A C 1
ATOM 1027 O O . ILE A 1 157 ? -9.828 -39.166 24.225 1.00 23.10 142 ILE A O 1
ATOM 1032 N N . GLU A 1 158 ? -8.072 -38.297 23.107 1.00 25.00 143 GLU A N 1
ATOM 1033 C CA . GLU A 1 158 ? -7.182 -39.414 23.385 1.00 26.51 143 GLU A CA 1
ATOM 1034 C C . GLU A 1 158 ? -5.955 -38.868 24.102 1.00 28.29 143 GLU A C 1
ATOM 1035 O O . GLU A 1 158 ? -5.459 -37.798 23.759 1.00 27.07 143 GLU A O 1
ATOM 1041 N N . ILE A 1 159 ? -5.494 -39.591 25.118 1.00 29.74 144 ILE A N 1
ATOM 1042 C CA . ILE A 1 159 ? -4.306 -39.196 25.863 1.00 30.99 144 ILE A CA 1
ATOM 1043 C C . ILE A 1 159 ? -3.246 -40.264 25.615 1.00 34.37 144 ILE A C 1
ATOM 1044 O O . ILE A 1 159 ? -3.323 -41.365 26.160 1.00 33.11 144 ILE A O 1
ATOM 1049 N N . TYR A 1 160 ? -2.281 -39.934 24.758 1.00 36.40 145 TYR A N 1
ATOM 1050 C CA . TYR A 1 160 ? -1.188 -40.835 24.405 1.00 40.12 145 TYR A CA 1
ATOM 1051 C C . TYR A 1 160 ? 0.092 -40.307 25.043 1.00 40.95 145 TYR A C 1
ATOM 1052 O O . TYR A 1 160 ? 0.526 -39.197 24.739 1.00 39.72 145 TYR A O 1
ATOM 1061 N N . ASN A 1 161 ? 0.688 -41.099 25.930 1.00 42.76 146 ASN A N 1
ATOM 1062 C CA . ASN A 1 161 ? 1.911 -40.698 26.620 1.00 44.18 146 ASN A CA 1
ATOM 1063 C C . ASN A 1 161 ? 1.792 -39.316 27.247 1.00 44.00 146 ASN A C 1
ATOM 1064 O O . ASN A 1 161 ? 2.620 -38.438 27.000 1.00 45.24 146 ASN A O 1
ATOM 1069 N N . GLU A 1 162 ? 0.757 -39.135 28.060 1.00 43.09 147 GLU A N 1
ATOM 1070 C CA . GLU A 1 162 ? 0.509 -37.868 28.742 1.00 42.51 147 GLU A CA 1
ATOM 1071 C C . GLU A 1 162 ? 0.441 -36.669 27.809 1.00 42.11 147 GLU A C 1
ATOM 1072 O O . GLU A 1 162 ? 1.054 -35.637 28.070 1.00 41.99 147 GLU A O 1
ATOM 1078 N N . LYS A 1 163 ? -0.314 -36.814 26.726 1.00 41.19 148 LYS A N 1
ATOM 1079 C CA . LYS A 1 163 ? -0.489 -35.749 25.752 1.00 40.54 148 LYS A CA 1
ATOM 1080 C C . LYS A 1 163 ? -1.889 -35.839 25.162 1.00 38.47 148 LYS A C 1
ATOM 1081 O O . LYS A 1 163 ? -2.267 -36.863 24.593 1.00 38.14 148 LYS A O 1
ATOM 1087 N N . PRO A 1 164 ? -2.680 -34.766 25.300 1.00 37.45 149 PRO A N 1
ATOM 1088 C CA . PRO A 1 164 ? -4.051 -34.710 24.784 1.00 36.09 149 PRO A CA 1
ATOM 1089 C C . PRO A 1 164 ? -4.131 -34.522 23.266 1.00 35.46 149 PRO A C 1
ATOM 1090 O O . PRO A 1 164 ? -3.403 -33.710 22.689 1.00 33.14 149 PRO A O 1
ATOM 1094 N N . PHE A 1 165 ? -5.026 -35.280 22.637 1.00 33.56 150 PHE A N 1
ATOM 1095 C CA . PHE A 1 165 ? -5.240 -35.230 21.194 1.00 33.60 150 PHE A CA 1
ATOM 1096 C C . PHE A 1 165 ? -6.731 -35.150 20.871 1.00 33.24 150 PHE A C 1
ATOM 1097 O O . PHE A 1 165 ? -7.531 -35.938 21.383 1.00 33.55 150 PHE A O 1
ATOM 1105 N N . ASP A 1 166 ? -7.098 -34.197 20.019 1.00 31.50 151 ASP A N 1
ATOM 1106 C CA . ASP A 1 166 ? -8.488 -34.014 19.617 1.00 29.80 151 ASP A CA 1
ATOM 1107 C C . ASP A 1 166 ? -8.750 -34.904 18.406 1.00 29.66 151 ASP A C 1
ATOM 1108 O O . ASP A 1 166 ? -8.345 -34.579 17.290 1.00 29.43 151 ASP A O 1
ATOM 1113 N N . LEU A 1 167 ? -9.426 -36.026 18.634 1.00 28.02 152 LEU A N 1
ATOM 1114 C CA . LEU A 1 167 ? -9.719 -36.987 17.573 1.00 29.29 152 LEU A CA 1
ATOM 1115 C C . LEU A 1 167 ? -10.823 -36.593 16.598 1.00 28.89 152 LEU A C 1
ATOM 1116 O O . LEU A 1 167 ? -11.076 -37.311 15.633 1.00 30.49 152 LEU A O 1
ATOM 1121 N N . LEU A 1 168 ? -11.481 -35.465 16.840 1.00 29.76 153 LEU A N 1
ATOM 1122 C CA . LEU A 1 168 ? -12.557 -35.025 15.955 1.00 30.87 153 LEU A CA 1
ATOM 1123 C C . LEU A 1 168 ? -12.198 -33.742 15.198 1.00 32.71 153 LEU A C 1
ATOM 1124 O O . LEU A 1 168 ? -13.012 -33.218 14.439 1.00 33.70 153 LEU A O 1
ATOM 1129 N N . GLY A 1 169 ? -10.981 -33.247 15.407 1.00 34.35 154 GLY A N 1
ATOM 1130 C CA . GLY A 1 169 ? -10.545 -32.038 14.730 1.00 36.13 154 GLY A CA 1
ATOM 1131 C C . GLY A 1 169 ? -9.787 -32.341 13.452 1.00 37.85 154 GLY A C 1
ATOM 1132 O O . GLY A 1 169 ? -9.750 -33.489 13.004 1.00 36.86 154 GLY A O 1
ATOM 1133 N N . SER A 1 170 ? -9.182 -31.310 12.861 1.00 40.52 155 SER A N 1
ATOM 1134 C CA . SER A 1 170 ? -8.420 -31.459 11.621 1.00 42.18 155 SER A CA 1
ATOM 1135 C C . SER A 1 170 ? -6.996 -31.943 11.871 1.00 42.93 155 SER A C 1
ATOM 1136 O O . SER A 1 170 ? -6.315 -32.399 10.950 1.00 44.14 155 SER A O 1
ATOM 1139 N N . THR A 1 171 ? -6.549 -31.836 13.116 1.00 42.25 156 THR A N 1
ATOM 1140 C CA . THR A 1 171 ? -5.205 -32.266 13.475 1.00 43.49 156 THR A CA 1
ATOM 1141 C C . THR A 1 171 ? -5.251 -33.250 14.6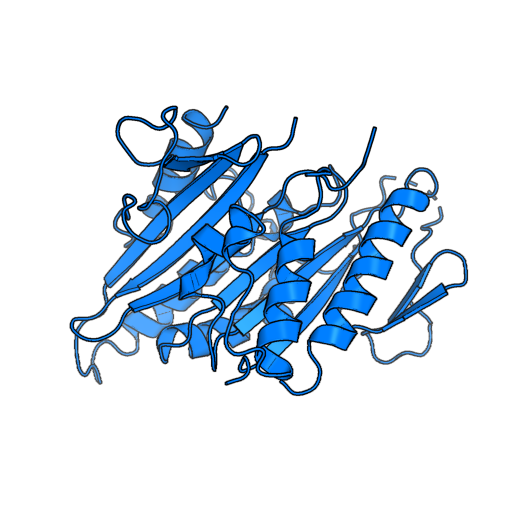41 1.00 43.74 156 THR A C 1
ATOM 1142 O O . THR A 1 171 ? -4.776 -32.950 15.735 1.00 43.44 156 THR A O 1
ATOM 1146 N N . PRO A 1 172 ? -5.816 -34.447 14.410 1.00 44.87 157 PRO A N 1
ATOM 1147 C CA . PRO A 1 172 ? -5.929 -35.483 15.441 1.00 46.65 157 PRO A CA 1
ATOM 1148 C C . PRO A 1 172 ? -4.587 -36.034 15.916 1.00 48.78 157 PRO A C 1
ATOM 1149 O O . PRO A 1 172 ? -4.516 -36.723 16.932 1.00 47.65 157 PRO A O 1
ATOM 1153 N N . HIS A 1 173 ? -3.525 -35.727 15.178 1.00 51.29 158 HIS A N 1
ATOM 1154 C CA . HIS A 1 173 ? -2.196 -36.202 15.535 1.00 54.25 158 HIS A CA 1
ATOM 1155 C C . HIS A 1 173 ? -1.312 -35.078 16.059 1.00 55.08 158 HIS A C 1
ATOM 1156 O O . HIS A 1 173 ? -0.088 -35.184 16.055 1.00 54.78 158 HIS A O 1
ATOM 1163 N N . MET A 1 174 ? -1.947 -34.004 16.516 1.00 56.82 159 MET A N 1
ATOM 1164 C CA . MET A 1 174 ? -1.235 -32.854 17.057 1.00 59.32 159 MET A CA 1
ATOM 1165 C C . MET A 1 174 ? -1.590 -32.634 18.525 1.00 60.20 159 MET A C 1
ATOM 1166 O O . MET A 1 174 ? -2.762 -32.520 18.879 1.00 59.58 159 MET A O 1
ATOM 1171 N N . PRO A 1 175 ? -0.573 -32.573 19.398 1.00 61.85 160 PRO A N 1
ATOM 1172 C CA . PRO A 1 175 ? -0.768 -32.366 20.837 1.00 63.25 160 PRO A CA 1
ATOM 1173 C C . PRO A 1 175 ? -1.503 -31.064 21.146 1.00 64.87 160 PRO A C 1
ATOM 1174 O O . PRO A 1 175 ? -1.444 -30.114 20.368 1.00 64.94 160 PRO A O 1
ATOM 1178 N N . MET A 1 176 ? -2.195 -31.027 22.281 1.00 66.96 161 MET A N 1
ATOM 1179 C CA . MET A 1 176 ? -2.921 -29.830 22.703 1.00 69.00 161 MET A CA 1
ATOM 1180 C C . MET A 1 176 ? -2.270 -29.280 23.966 1.00 71.02 161 MET A C 1
ATOM 1181 O O . MET A 1 176 ? -1.597 -30.011 24.693 1.00 71.09 161 MET A O 1
ATOM 1186 N N . VAL A 1 177 ? -2.473 -27.994 24.229 1.00 73.59 162 VAL A N 1
ATOM 1187 C CA . VAL A 1 177 ? -1.892 -27.365 25.408 1.00 76.39 162 VAL A CA 1
ATOM 1188 C C . VAL A 1 177 ? -2.650 -26.106 25.826 1.00 78.13 162 VAL A C 1
ATOM 1189 O O . VAL A 1 177 ? -2.961 -25.248 24.998 1.00 78.68 162 VAL A O 1
ATOM 1193 N N . ALA A 1 178 ? -2.945 -26.010 27.120 1.00 79.71 163 ALA A N 1
ATOM 1194 C CA . ALA A 1 178 ? -3.660 -24.866 27.679 1.00 81.11 163 ALA A CA 1
ATOM 1195 C C . ALA A 1 178 ? -5.010 -24.644 27.005 1.00 82.06 163 ALA A C 1
ATOM 1196 O O . ALA A 1 178 ? -5.543 -23.533 27.019 1.00 81.89 163 ALA A O 1
ATOM 1198 N N . ALA A 1 179 ? -5.562 -25.701 26.419 1.00 83.25 164 ALA A N 1
ATOM 1199 C CA . ALA A 1 179 ? -6.847 -25.605 25.740 1.00 84.17 164 ALA A CA 1
ATOM 1200 C C . ALA A 1 179 ? -7.553 -26.953 25.662 1.00 84.76 164 ALA A C 1
ATOM 1201 O O . ALA A 1 179 ? -8.723 -27.027 25.291 1.00 85.00 164 ALA A O 1
ATOM 1203 N N . ARG A 1 180 ? -6.841 -28.019 26.012 1.00 85.37 165 ARG A N 1
ATOM 1204 C CA . ARG A 1 180 ? -7.423 -29.356 25.972 1.00 85.89 165 ARG A CA 1
ATOM 1205 C C . ARG A 1 180 ? -8.537 -29.459 27.009 1.00 85.61 165 ARG A C 1
ATOM 1206 O O . ARG A 1 180 ? -9.383 -30.351 26.942 1.00 85.83 165 ARG A O 1
ATOM 1214 N N . CYS A 1 181 ? -8.523 -28.537 27.967 1.00 85.26 166 CYS A N 1
ATOM 1215 C CA . CYS A 1 181 ? -9.513 -28.503 29.038 1.00 84.45 166 CYS A CA 1
ATOM 1216 C C . CYS A 1 181 ? -10.897 -28.125 28.525 1.00 83.49 166 CYS A C 1
ATOM 1217 O O . CYS A 1 181 ? -11.909 -28.616 29.020 1.00 83.73 166 CYS A O 1
ATOM 1220 N N . GLN A 1 182 ? -10.939 -27.253 27.524 1.00 81.73 167 GLN A N 1
ATOM 1221 C CA . GLN A 1 182 ? -12.209 -26.807 26.967 1.00 79.56 167 GLN A CA 1
ATOM 1222 C C . GLN A 1 182 ? -12.186 -26.732 25.445 1.00 77.36 167 GLN A C 1
ATOM 1223 O O . GLN A 1 182 ? -13.067 -27.275 24.781 1.00 77.33 167 GLN A O 1
ATOM 1229 N N . ARG A 1 183 ? -11.176 -26.066 24.893 1.00 74.32 168 ARG A N 1
ATOM 1230 C CA . ARG A 1 183 ? -11.061 -25.919 23.442 1.00 70.70 168 ARG A CA 1
ATOM 1231 C C . ARG A 1 183 ? -10.795 -27.224 22.692 1.00 66.65 168 ARG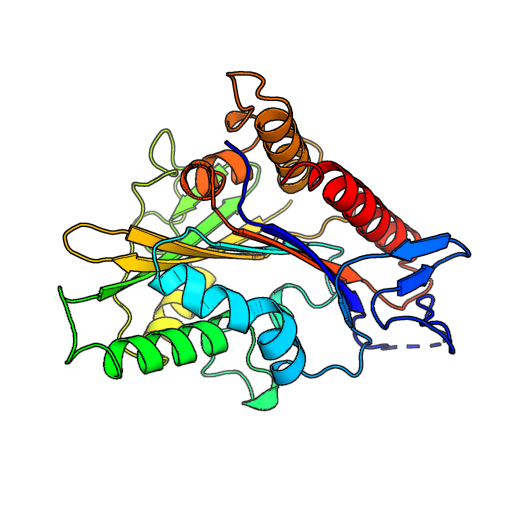 A C 1
ATOM 1232 O O . ARG A 1 183 ? -9.643 -27.616 22.495 1.00 67.03 168 ARG A O 1
ATOM 1240 N N . CYS A 1 184 ? -11.867 -27.889 22.277 1.00 60.76 169 CYS A N 1
ATOM 1241 C CA . CYS A 1 184 ? -11.776 -29.131 21.518 1.00 54.82 169 CYS A CA 1
ATOM 1242 C C . CYS A 1 184 ? -13.126 -29.350 20.845 1.00 49.36 169 CYS A C 1
ATOM 1243 O O . CYS A 1 184 ? -14.173 -29.171 21.461 1.00 48.01 169 CYS A O 1
ATOM 1246 N N . THR A 1 185 ? -13.088 -29.735 19.577 1.00 44.49 170 THR A N 1
ATOM 1247 C CA . THR A 1 185 ? -14.293 -29.934 18.786 1.00 39.83 170 THR A CA 1
ATOM 1248 C C . THR A 1 185 ? -15.396 -30.822 19.355 1.00 35.69 170 THR A C 1
ATOM 1249 O O . THR A 1 185 ? -15.172 -31.974 19.732 1.00 33.38 170 THR A O 1
ATOM 1253 N N . CYS A 1 186 ? -16.594 -30.251 19.416 1.00 32.08 171 CYS A N 1
ATOM 1254 C CA . CYS A 1 186 ? -17.780 -30.945 19.894 1.00 30.13 171 CYS A CA 1
ATOM 1255 C C . CYS A 1 186 ? -18.682 -31.094 18.675 1.00 29.02 171 CYS A C 1
ATOM 1256 O O . CYS A 1 186 ? -19.141 -30.094 18.115 1.00 28.77 171 CYS A O 1
ATOM 1259 N N . LEU A 1 187 ? -18.922 -32.328 18.242 1.00 27.53 172 LEU A N 1
ATOM 1260 C CA . LEU A 1 187 ? -19.774 -32.551 17.076 1.00 27.02 172 LEU A CA 1
ATOM 1261 C C . LEU A 1 187 ? -21.215 -32.782 17.515 1.00 26.80 172 LEU A C 1
ATOM 1262 O O . LEU A 1 187 ? -21.473 -33.436 18.523 1.00 26.02 172 LEU A O 1
ATOM 1267 N N . PRO A 1 188 ? -22.177 -32.233 16.759 1.00 27.22 173 PRO A N 1
ATOM 1268 C CA . PRO A 1 188 ? -23.611 -32.357 17.044 1.00 27.09 173 PRO A CA 1
ATOM 1269 C C . PRO A 1 188 ? -24.119 -33.796 17.147 1.00 26.64 173 PRO A C 1
ATOM 1270 O O . PRO A 1 188 ? -23.646 -34.681 16.439 1.00 26.85 173 PRO A O 1
ATOM 1274 N N . LEU A 1 189 ? -25.078 -34.022 18.037 1.00 26.95 174 LEU A N 1
ATOM 1275 C CA . LEU A 1 189 ? -25.676 -35.343 18.194 1.00 27.96 174 LEU A CA 1
ATOM 1276 C C . LEU A 1 189 ? -27.189 -35.204 18.167 1.00 28.73 174 LEU A C 1
ATOM 1277 O O . LEU A 1 189 ? -27.772 -34.478 18.975 1.00 28.02 174 LEU A O 1
ATOM 1282 N N . HIS A 1 190 ? -27.821 -35.896 17.226 1.00 30.48 175 HIS A N 1
ATOM 1283 C CA . HIS A 1 190 ? -29.273 -35.858 17.089 1.00 31.82 175 HIS A CA 1
ATOM 1284 C C . HIS A 1 190 ? -29.853 -37.267 17.112 1.00 31.97 175 HIS A C 1
ATOM 1285 O O . HIS A 1 190 ? -31.059 -37.443 17.277 1.00 33.27 175 HIS A O 1
ATOM 1292 N N . SER A 1 191 ? -28.986 -38.263 16.950 1.00 31.42 176 SER A N 1
ATOM 1293 C CA . SER A 1 191 ? -29.411 -39.659 16.943 1.00 31.51 176 SER A CA 1
ATOM 1294 C C . SER A 1 191 ? -28.215 -40.590 17.121 1.00 30.93 176 SER A C 1
ATOM 1295 O O . SER A 1 191 ? -27.066 -40.154 17.084 1.00 30.72 176 SER A O 1
ATOM 1298 N N . GLN A 1 192 ? -28.493 -41.878 17.292 1.00 30.96 177 GLN A N 1
ATOM 1299 C CA . GLN A 1 192 ? -27.443 -42.873 17.467 1.00 30.67 177 GLN A CA 1
ATOM 1300 C C . GLN A 1 192 ? -26.494 -42.889 16.279 1.00 30.88 177 GLN A C 1
ATOM 1301 O O . GLN A 1 192 ? -25.298 -43.149 16.429 1.00 29.36 177 GLN A O 1
ATOM 1307 N N . ALA A 1 193 ? -27.034 -42.614 15.097 1.00 29.75 178 ALA A N 1
ATOM 1308 C CA . ALA A 1 193 ? -26.228 -42.598 13.885 1.00 29.07 178 ALA A CA 1
ATOM 1309 C C . ALA A 1 193 ? -25.078 -41.607 14.035 1.00 27.05 178 ALA A C 1
ATOM 1310 O O . ALA A 1 193 ? -23.948 -41.894 13.645 1.00 27.26 178 ALA A O 1
ATOM 1312 N N . ASP A 1 194 ? -25.367 -40.441 14.604 1.00 26.07 179 ASP A N 1
ATOM 1313 C CA . ASP A 1 194 ? -24.339 -39.426 14.791 1.00 26.31 179 ASP A CA 1
ATOM 1314 C C . ASP A 1 194 ? -23.260 -39.921 15.747 1.00 25.71 179 ASP A C 1
ATOM 1315 O O . ASP A 1 194 ? -22.073 -39.663 15.545 1.00 28.49 179 ASP A O 1
ATOM 1320 N N . LEU A 1 195 ? -23.674 -40.639 16.785 1.00 23.83 180 LEU A N 1
ATOM 1321 C CA . LEU A 1 195 ? -22.722 -41.178 17.749 1.00 24.44 180 LEU A CA 1
ATOM 1322 C C . LEU A 1 195 ? -21.823 -42.151 17.006 1.00 23.36 180 LEU A C 1
ATOM 1323 O O . LEU A 1 195 ? -20.613 -42.168 17.194 1.00 23.49 180 LEU A O 1
ATOM 1328 N N . HIS A 1 196 ? -22.429 -42.960 16.150 1.00 26.04 181 HIS A N 1
ATOM 1329 C CA . HIS A 1 196 ? -21.668 -43.925 15.377 1.00 27.61 181 HIS A CA 1
ATOM 1330 C C . HIS A 1 196 ? -20.613 -43.207 14.535 1.00 27.47 181 HIS A C 1
ATOM 1331 O O . HIS A 1 196 ? -19.475 -43.664 14.434 1.00 26.21 181 HIS A O 1
ATOM 1338 N N . HIS A 1 197 ? -20.985 -42.072 13.948 1.00 28.49 182 HIS A N 1
ATOM 1339 C CA . HIS A 1 197 ? -20.051 -41.306 13.128 1.00 29.86 182 HIS A CA 1
ATOM 1340 C C . HIS A 1 197 ? -18.845 -40.817 13.926 1.00 29.42 182 HIS A C 1
ATOM 1341 O O . HIS A 1 197 ? -17.702 -41.035 13.518 1.00 29.69 182 HIS A O 1
ATOM 1348 N N . ILE A 1 198 ? -19.093 -40.160 15.060 1.00 27.86 183 ILE A N 1
ATOM 1349 C CA . ILE A 1 198 ? -17.993 -39.640 15.868 1.00 28.35 183 ILE A CA 1
ATOM 1350 C C . ILE A 1 198 ? -17.091 -40.748 16.399 1.00 27.68 183 ILE A C 1
ATOM 1351 O O . ILE A 1 198 ? -15.875 -40.569 16.497 1.00 28.54 183 ILE A O 1
ATOM 1356 N N . LEU A 1 199 ? -17.673 -41.896 16.736 1.00 27.82 184 LEU A N 1
ATOM 1357 C CA . LEU A 1 199 ? -16.873 -43.006 17.245 1.00 27.28 184 LEU A CA 1
ATOM 1358 C C . LEU A 1 199 ? -16.018 -43.609 16.140 1.00 29.69 184 LEU A C 1
ATOM 1359 O O . LEU A 1 199 ? -14.860 -43.963 16.360 1.00 28.48 184 LEU A O 1
ATOM 1364 N N . GLU A 1 200 ? -16.597 -43.717 14.949 1.00 30.53 185 GLU A N 1
ATOM 1365 C CA . GLU A 1 200 ? -15.885 -44.269 13.806 1.00 34.01 185 GLU A CA 1
ATOM 1366 C C . GLU A 1 200 ? -14.778 -43.302 13.387 1.00 33.54 185 GLU A C 1
ATOM 1367 O O . GLU A 1 200 ? -13.640 -43.707 13.137 1.00 32.27 185 GLU A O 1
ATOM 1373 N N . LEU A 1 201 ? -15.120 -42.019 13.320 1.00 34.19 186 LEU A N 1
ATOM 1374 C CA . LEU A 1 201 ? -14.158 -40.991 12.941 1.00 34.85 186 LEU A CA 1
ATOM 1375 C C . LEU A 1 201 ? -13.008 -40.950 13.936 1.00 35.16 186 LEU A C 1
ATOM 1376 O O . LEU A 1 201 ? -11.836 -40.954 13.552 1.00 36.03 186 LEU A O 1
ATOM 1381 N N . GLY A 1 202 ? -13.351 -40.910 15.218 1.00 34.97 187 GLY A N 1
ATOM 1382 C CA . GLY A 1 202 ? -12.336 -40.863 16.251 1.00 35.45 187 GLY A CA 1
ATOM 1383 C C . GLY A 1 202 ? -11.449 -42.093 16.263 1.00 36.20 187 GLY A C 1
ATOM 1384 O O . GLY A 1 202 ? -10.236 -41.994 16.453 1.00 35.77 187 GLY A O 1
ATOM 1385 N N . THR A 1 203 ? -12.051 -43.257 16.051 1.00 37.62 188 THR A N 1
ATOM 1386 C CA . THR A 1 203 ? -11.303 -44.506 16.048 1.00 38.58 188 THR A CA 1
ATOM 1387 C C . THR A 1 203 ? -10.270 -44.538 14.930 1.00 40.13 188 THR A C 1
ATOM 1388 O O . THR A 1 203 ? -9.151 -45.007 15.126 1.00 39.59 188 THR A O 1
ATOM 1392 N N . ARG A 1 204 ? -10.644 -44.040 13.757 1.00 42.03 189 ARG A N 1
ATOM 1393 C CA . ARG A 1 204 ? -9.721 -44.023 12.632 1.00 45.18 189 ARG A CA 1
ATOM 1394 C C . ARG A 1 204 ? -8.553 -43.080 12.904 1.00 45.52 189 ARG A C 1
ATOM 1395 O O . ARG A 1 204 ? -7.403 -43.430 12.655 1.00 45.77 189 ARG A O 1
ATOM 1403 N N . ASN A 1 205 ? -8.847 -41.893 13.426 1.00 46.96 190 ASN A N 1
ATOM 1404 C CA . ASN A 1 205 ? -7.803 -40.913 13.713 1.00 48.84 190 ASN A CA 1
ATOM 1405 C C . ASN A 1 205 ? -7.024 -41.234 14.982 1.00 50.29 190 ASN A C 1
ATOM 1406 O O . ASN A 1 205 ? -6.214 -40.427 15.441 1.00 50.89 190 ASN A O 1
ATOM 1411 N N . ARG A 1 206 ? -7.264 -42.412 15.544 1.00 52.49 191 ARG A N 1
ATOM 1412 C CA . ARG A 1 206 ? -6.575 -42.818 16.760 1.00 55.05 191 ARG A CA 1
ATOM 1413 C C . ARG A 1 206 ? -5.345 -43.655 16.428 1.00 57.79 191 ARG A C 1
ATOM 1414 O O . ARG A 1 206 ? -5.402 -44.549 15.585 1.00 58.20 191 ARG A O 1
ATOM 1422 N N . ARG A 1 207 ? -4.236 -43.356 17.097 1.00 60.41 192 ARG A N 1
ATOM 1423 C CA . ARG A 1 207 ? -2.983 -44.068 16.870 1.00 63.36 192 ARG A CA 1
ATOM 1424 C C . ARG A 1 207 ? -2.855 -45.283 17.782 1.00 63.98 192 ARG A C 1
ATOM 1425 O O . ARG A 1 207 ? -2.635 -46.400 17.312 1.00 64.84 192 ARG A O 1
ATOM 1433 N N . SER A 1 218 ? 3.460 -46.667 26.412 1.00 53.58 203 SER A N 1
ATOM 1434 C CA . SER A 1 218 ? 2.695 -47.402 25.412 1.00 52.65 203 SER A CA 1
ATOM 1435 C C . SER A 1 218 ? 1.230 -47.504 25.820 1.00 50.92 203 SER A C 1
ATOM 1436 O O . SER A 1 218 ? 0.605 -48.550 25.648 1.00 51.34 203 SER A O 1
ATOM 1439 N N . ARG A 1 219 ? 0.683 -46.414 26.352 1.00 48.57 204 ARG A N 1
ATOM 1440 C CA . ARG A 1 219 ? -0.710 -46.397 26.793 1.00 45.39 204 ARG A CA 1
ATOM 1441 C C . ARG A 1 219 ? -1.546 -45.332 26.087 1.00 42.48 204 ARG A C 1
ATOM 1442 O O . ARG A 1 219 ? -1.091 -44.207 25.873 1.00 42.24 204 ARG A O 1
ATOM 1450 N N . SER A 1 220 ? -2.777 -45.699 25.738 1.00 38.20 205 SER A N 1
ATOM 1451 C CA . SER A 1 220 ? -3.700 -44.793 25.060 1.00 34.47 205 SER A CA 1
ATOM 1452 C C . SER A 1 220 ? -5.063 -44.765 25.750 1.00 31.20 205 SER A C 1
ATOM 1453 O O . SER A 1 220 ? -5.804 -45.741 25.699 1.00 30.82 205 SER A O 1
ATOM 1456 N N . HIS A 1 221 ? -5.389 -43.642 26.384 1.00 28.58 206 HIS A N 1
ATOM 1457 C CA . HIS A 1 221 ? -6.664 -43.487 27.082 1.00 26.98 206 HIS A CA 1
ATOM 1458 C C . HIS A 1 221 ? -7.660 -42.769 26.190 1.00 25.36 206 HIS A C 1
ATOM 1459 O O . HIS A 1 221 ? -7.279 -41.917 25.386 1.00 23.53 206 HIS A O 1
ATOM 1466 N N . ALA A 1 222 ? -8.935 -43.118 26.322 1.00 22.74 207 ALA A N 1
ATOM 1467 C CA . ALA A 1 222 ? -9.972 -42.474 25.525 1.00 21.41 207 ALA A CA 1
ATOM 1468 C C . ALA A 1 222 ? -11.002 -41.812 26.416 1.00 21.84 207 ALA A C 1
ATOM 1469 O O . ALA A 1 222 ? -11.390 -42.356 27.451 1.00 18.61 207 ALA A O 1
ATOM 1471 N N . ILE A 1 223 ? -11.438 -40.630 25.998 1.00 20.33 208 ILE A N 1
ATOM 1472 C CA . ILE A 1 223 ? -12.429 -39.876 26.741 1.00 20.56 208 ILE A CA 1
ATOM 1473 C C . ILE A 1 223 ? -13.484 -39.345 25.782 1.00 21.59 208 ILE A C 1
ATOM 1474 O O . ILE A 1 223 ? -13.243 -38.382 25.046 1.00 22.83 208 ILE A O 1
ATOM 1479 N N . VAL A 1 224 ? -14.639 -39.995 25.757 1.00 19.23 209 VAL A N 1
ATOM 1480 C CA . VAL A 1 224 ? -15.727 -39.547 24.902 1.00 19.31 209 VAL A CA 1
ATOM 1481 C C . VAL A 1 224 ? -16.690 -38.838 25.837 1.00 18.69 209 VAL A C 1
ATOM 1482 O O . VAL A 1 224 ? -17.154 -39.404 26.829 1.00 19.16 209 VAL A O 1
ATOM 1486 N N . THR A 1 225 ? -16.968 -37.583 25.530 1.00 16.73 210 THR A N 1
ATOM 1487 C CA . THR A 1 225 ? -17.849 -36.794 26.364 1.00 17.17 210 THR A CA 1
ATOM 1488 C C . THR A 1 225 ? -19.119 -36.367 25.664 1.00 19.49 210 THR A C 1
ATOM 1489 O O . THR A 1 225 ? -19.086 -35.826 24.556 1.00 20.02 210 THR A O 1
ATOM 1493 N N . ILE A 1 226 ? -20.237 -36.642 26.326 1.00 18.21 211 ILE A N 1
ATOM 1494 C CA . ILE A 1 226 ? -21.538 -36.242 25.830 1.00 18.40 211 ILE A CA 1
ATOM 1495 C C . ILE A 1 226 ? -21.789 -34.904 26.513 1.00 19.94 211 ILE A C 1
ATOM 1496 O O . ILE A 1 226 ? -21.847 -34.828 27.743 1.00 19.45 211 ILE A O 1
ATOM 1501 N N . HIS A 1 227 ? -21.903 -33.852 25.707 1.00 18.36 212 HIS A N 1
ATOM 1502 C CA . HIS A 1 227 ? -22.131 -32.504 26.212 1.00 19.19 212 HIS A CA 1
ATOM 1503 C C . HIS A 1 227 ? -23.591 -32.104 26.074 1.00 19.96 212 HIS A C 1
ATOM 1504 O O . HIS A 1 227 ? -24.202 -32.283 25.019 1.00 20.35 212 HIS A O 1
ATOM 1511 N N . VAL A 1 228 ? -24.138 -31.565 27.156 1.00 20.18 213 VAL A N 1
ATOM 1512 C CA . VAL A 1 228 ? -25.513 -31.089 27.206 1.00 20.71 213 VAL A CA 1
ATOM 1513 C C . VAL A 1 228 ? -25.368 -29.582 27.381 1.00 21.49 213 VAL A C 1
ATOM 1514 O O . VAL A 1 228 ? -24.929 -29.108 28.433 1.00 20.16 213 VAL A O 1
ATOM 1518 N N . LYS A 1 229 ? -25.721 -28.836 26.336 1.00 21.12 214 LYS A N 1
ATOM 1519 C CA . LYS A 1 229 ? -25.586 -27.384 26.342 1.00 21.57 214 LYS A CA 1
ATOM 1520 C C . LYS A 1 229 ? -26.873 -26.590 26.171 1.00 22.72 214 LYS A C 1
ATOM 1521 O O . LYS A 1 229 ? -27.719 -26.924 25.344 1.00 19.87 214 LYS A O 1
ATOM 1527 N N . SER A 1 230 ? -27.001 -25.534 26.968 1.00 22.39 215 SER A N 1
ATOM 1528 C CA . SER A 1 230 ? -28.142 -24.627 26.901 1.00 25.51 215 SER A CA 1
ATOM 1529 C C . SER A 1 230 ? -27.515 -23.244 26.929 1.00 25.84 215 SER A C 1
ATOM 1530 O O . SER A 1 230 ? -26.309 -23.111 27.142 1.00 24.38 215 SER A O 1
ATOM 1533 N N . LYS A 1 231 ? -28.336 -22.220 26.739 1.00 26.87 216 LYS A N 1
ATOM 1534 C CA . LYS A 1 231 ? -27.857 -20.847 26.730 1.00 27.18 216 LYS A CA 1
ATOM 1535 C C . LYS A 1 231 ? -27.132 -20.477 28.020 1.00 26.16 216 LYS A C 1
ATOM 1536 O O . LYS A 1 231 ? -26.202 -19.676 28.004 1.00 24.90 216 LYS A O 1
ATOM 1542 N N . THR A 1 232 ? -27.541 -21.072 29.134 1.00 26.58 217 THR A N 1
ATOM 1543 C CA . THR A 1 232 ? -26.931 -20.748 30.417 1.00 29.60 217 THR A CA 1
ATOM 1544 C C . THR A 1 232 ? -26.251 -21.912 31.128 1.00 30.05 217 THR A C 1
ATOM 1545 O O . THR A 1 232 ? -25.593 -21.710 32.148 1.00 30.98 217 THR A O 1
ATOM 1549 N N . HIS A 1 233 ? -26.409 -23.122 30.603 1.00 30.35 218 HIS A N 1
ATOM 1550 C CA . HIS A 1 233 ? -25.822 -24.305 31.231 1.00 31.55 218 HIS A CA 1
ATOM 1551 C C . HIS A 1 233 ? -25.045 -25.211 30.292 1.00 29.17 218 HIS A C 1
ATOM 1552 O O . HIS A 1 233 ? -25.334 -25.303 29.097 1.00 26.98 218 HIS A O 1
ATOM 1559 N N . HIS A 1 234 ? -24.064 -25.897 30.865 1.00 26.83 219 HIS A N 1
ATOM 1560 C CA . HIS A 1 234 ? -23.220 -26.834 30.137 1.00 25.12 219 HIS A CA 1
ATOM 1561 C C . HIS A 1 234 ? -22.835 -27.947 31.101 1.00 23.81 219 HIS A C 1
ATOM 1562 O O . HIS A 1 234 ? -22.087 -27.723 32.061 1.00 23.36 219 HIS A O 1
ATOM 1569 N N . SER A 1 235 ? -23.368 -29.139 30.862 1.00 22.19 220 SER A N 1
ATOM 1570 C CA . SER A 1 235 ? -23.050 -30.278 31.707 1.00 23.34 220 SER A CA 1
ATOM 1571 C C . SER A 1 235 ? -22.409 -31.329 30.822 1.00 22.15 220 SER A C 1
ATOM 1572 O O . SER A 1 235 ? -22.696 -31.418 29.626 1.00 20.74 220 SER A O 1
ATOM 1575 N N . ARG A 1 236 ? -21.523 -32.113 31.413 1.00 20.02 221 ARG A N 1
ATOM 1576 C CA . ARG A 1 236 ? -20.807 -33.120 30.661 1.00 18.83 221 ARG A CA 1
ATOM 1577 C C . ARG A 1 236 ? -20.954 -34.510 31.239 1.00 19.48 221 ARG A C 1
ATOM 1578 O O . ARG A 1 236 ? -21.041 -34.682 32.453 1.00 18.64 221 ARG A O 1
ATOM 1586 N N . MET A 1 237 ? -21.004 -35.498 30.356 1.00 17.92 222 MET A N 1
ATOM 1587 C CA . MET A 1 237 ? -21.025 -36.882 30.787 1.00 17.28 222 MET A CA 1
ATOM 1588 C C . MET A 1 237 ? -19.769 -37.438 30.146 1.00 16.09 222 MET A C 1
ATOM 1589 O O . MET A 1 237 ? -19.748 -37.736 28.955 1.00 17.02 222 MET A O 1
ATOM 1594 N N . ASN A 1 238 ? -18.717 -37.543 30.947 1.00 15.91 223 ASN A N 1
ATOM 1595 C CA . ASN A 1 238 ? -17.440 -38.046 30.480 1.00 15.38 223 ASN A CA 1
ATOM 1596 C C . ASN A 1 238 ? -17.382 -39.559 30.603 1.00 15.38 223 ASN A C 1
ATOM 1597 O O . ASN A 1 238 ? -17.464 -40.104 31.704 1.00 16.14 223 ASN A O 1
ATOM 1602 N N . ILE A 1 239 ? -17.231 -40.228 29.469 1.00 12.88 224 ILE A N 1
ATOM 1603 C CA . ILE A 1 239 ? -17.117 -41.672 29.440 1.00 15.25 224 ILE A CA 1
ATOM 1604 C C . ILE A 1 239 ? -15.642 -41.924 29.192 1.00 16.06 224 ILE A C 1
ATOM 1605 O O . ILE A 1 239 ? -15.131 -41.701 28.084 1.00 16.82 224 ILE A O 1
ATOM 1610 N N . VAL A 1 240 ? -14.955 -42.369 30.236 1.00 13.80 225 VAL A N 1
ATOM 1611 C CA . VAL A 1 240 ? -13.523 -42.610 30.151 1.00 15.60 225 VAL A CA 1
ATOM 1612 C C . VAL A 1 240 ? -13.143 -44.083 30.080 1.00 14.84 225 VAL A C 1
ATOM 1613 O O . VAL A 1 240 ? -13.581 -44.891 30.896 1.00 15.07 225 VAL A O 1
ATOM 1617 N N . ASP A 1 241 ? -12.311 -44.408 29.098 1.00 14.87 226 ASP A N 1
ATOM 1618 C CA . ASP A 1 241 ? -11.848 -45.769 28.869 1.00 17.97 226 ASP A CA 1
ATOM 1619 C C . ASP A 1 241 ? -10.321 -45.691 28.932 1.00 18.97 226 ASP A C 1
ATOM 1620 O O . ASP A 1 241 ? -9.665 -45.337 27.950 1.00 18.99 226 ASP A O 1
ATOM 1625 N N . LEU A 1 242 ? -9.755 -45.992 30.096 1.00 18.21 227 LEU A N 1
ATOM 1626 C CA . LEU A 1 242 ? -8.308 -45.921 30.269 1.00 20.42 227 LEU A CA 1
ATOM 1627 C C . LEU A 1 242 ? -7.573 -47.095 29.642 1.00 21.94 227 LEU A C 1
ATOM 1628 O O . LEU A 1 242 ? -8.148 -48.166 29.433 1.00 24.32 227 LEU A O 1
ATOM 1633 N N . ALA A 1 243 ? -6.299 -46.882 29.336 1.00 22.43 228 ALA A N 1
ATOM 1634 C CA . ALA A 1 243 ? -5.474 -47.926 28.740 1.00 23.57 228 ALA A CA 1
ATOM 1635 C C . ALA A 1 243 ? -5.225 -48.992 29.806 1.00 23.47 228 ALA A C 1
ATOM 1636 O O . ALA A 1 243 ? -5.569 -48.795 30.969 1.00 24.52 228 ALA A O 1
ATOM 1638 N N . GLY A 1 244 ? -4.618 -50.108 29.419 1.00 22.77 229 GLY A N 1
ATOM 1639 C CA . GLY A 1 244 ? -4.359 -51.165 30.382 1.00 23.71 229 GLY A CA 1
ATOM 1640 C C . GLY A 1 244 ? -3.549 -50.684 31.566 1.00 21.70 229 GLY A C 1
ATOM 1641 O O . GLY A 1 244 ? -2.589 -49.927 31.413 1.00 24.32 229 GLY A O 1
ATOM 1642 N N . SER A 1 245 ? -3.939 -51.131 32.755 1.00 21.82 230 SER A N 1
ATOM 1643 C CA . SER A 1 245 ? -3.256 -50.754 33.992 1.00 22.53 230 SER A CA 1
ATOM 1644 C C . SER A 1 245 ? -2.079 -51.668 34.318 1.00 23.66 230 SER A C 1
ATOM 1645 O O . SER A 1 245 ? -1.335 -51.405 35.263 1.00 22.12 230 SER A O 1
ATOM 1648 N N . GLU A 1 246 ? -1.914 -52.744 33.554 1.00 24.61 231 GLU A N 1
ATOM 1649 C CA . GLU A 1 246 ? -0.821 -53.673 33.818 1.00 27.56 231 GLU A CA 1
ATOM 1650 C C . GLU A 1 246 ? 0.541 -53.023 33.584 1.00 30.77 231 GLU A C 1
ATOM 1651 O O . GLU A 1 246 ? 0.672 -52.119 32.762 1.00 30.39 231 GLU A O 1
ATOM 1657 N N . GLY A 1 247 ? 1.549 -53.482 34.321 1.00 35.57 232 GLY A N 1
ATOM 1658 C CA . GLY A 1 247 ? 2.888 -52.933 34.178 1.00 40.30 232 GLY A CA 1
ATOM 1659 C C . GLY A 1 247 ? 3.731 -53.721 33.192 1.00 44.02 232 GLY A C 1
ATOM 1660 O O . GLY A 1 247 ? 3.191 -54.458 32.365 1.00 44.43 232 GLY A O 1
ATOM 1661 N N . VAL A 1 248 ? 5.051 -53.570 33.275 1.00 47.50 233 VAL A N 1
ATOM 1662 C CA . VAL A 1 248 ? 5.974 -54.272 32.383 1.00 50.03 233 VAL A CA 1
ATOM 1663 C C . VAL A 1 248 ? 5.730 -53.909 30.923 1.00 51.18 233 VAL A C 1
ATOM 1664 O O . VAL A 1 248 ? 5.729 -52.733 30.556 1.00 52.94 233 VAL A O 1
ATOM 1668 N N . VAL A 1 262 ? 3.782 -40.664 34.047 1.00 58.54 247 VAL A N 1
ATOM 1669 C CA . VAL A 1 262 ? 4.512 -41.100 35.231 1.00 57.89 247 VAL A CA 1
ATOM 1670 C C . VAL A 1 262 ? 3.928 -42.383 35.821 1.00 57.19 247 VAL A C 1
ATOM 1671 O O . VAL A 1 262 ? 2.987 -42.340 36.612 1.00 58.06 247 VAL A O 1
ATOM 1675 N N . ASN A 1 263 ? 4.480 -43.520 35.407 1.00 55.07 248 ASN A N 1
ATOM 1676 C CA . ASN A 1 263 ? 4.075 -44.832 35.906 1.00 52.24 248 ASN A CA 1
ATOM 1677 C C . ASN A 1 263 ? 2.822 -45.540 35.372 1.00 48.95 248 ASN A C 1
ATOM 1678 O O . ASN A 1 263 ? 2.285 -46.412 36.050 1.00 50.40 248 ASN A O 1
ATOM 1683 N N . ILE A 1 264 ? 2.378 -45.161 34.178 1.00 43.62 249 ILE A N 1
ATOM 1684 C CA . ILE A 1 264 ? 1.327 -45.896 33.484 1.00 38.84 249 ILE A CA 1
ATOM 1685 C C . ILE A 1 264 ? -0.048 -45.561 34.053 1.00 34.86 249 ILE A C 1
ATOM 1686 O O . ILE A 1 264 ? -0.838 -44.859 33.421 1.00 34.13 249 ILE A O 1
ATOM 1691 N N . ASN A 1 265 ? -0.327 -46.067 35.250 1.00 29.27 250 ASN A N 1
ATOM 1692 C CA . ASN A 1 265 ? -1.245 -45.403 36.168 1.00 26.26 250 ASN A CA 1
ATOM 1693 C C . ASN A 1 265 ? -0.684 -44.084 36.689 1.00 24.18 250 ASN A C 1
ATOM 1694 O O . ASN A 1 265 ? 0.522 -43.844 36.627 1.00 24.11 250 ASN A O 1
ATOM 1699 N N . LEU A 1 266 ? -1.567 -43.234 37.202 1.00 20.00 251 LEU A N 1
ATOM 1700 C CA . LEU A 1 266 ? -1.190 -41.879 37.587 1.00 20.00 251 LEU A CA 1
ATOM 1701 C C . LEU A 1 266 ? -2.355 -40.911 37.410 1.00 20.00 251 LEU A C 1
ATOM 1702 O O . LEU A 1 266 ? -2.583 -40.038 38.247 1.00 21.86 251 LEU A O 1
ATOM 1707 N N . GLY A 1 267 ? -3.090 -41.072 36.314 1.00 22.71 252 GLY A N 1
ATOM 1708 C CA . GLY A 1 267 ? -4.375 -40.418 36.154 1.00 21.08 252 GLY A CA 1
ATOM 1709 C C . GLY A 1 267 ? -5.289 -40.637 37.344 1.00 19.22 252 GLY A C 1
ATOM 1710 O O . GLY A 1 267 ? -5.164 -39.963 38.367 1.00 18.61 252 GLY A O 1
ATOM 1711 N N . LEU A 1 268 ? -6.211 -41.584 37.209 1.00 20.82 253 LEU A N 1
ATOM 1712 C CA . LEU A 1 268 ? -6.979 -42.074 38.348 1.00 20.67 253 LEU A CA 1
ATOM 1713 C C . LEU A 1 268 ? -6.231 -41.845 39.657 1.00 22.16 253 LEU A C 1
ATOM 1714 O O . LEU A 1 268 ? -6.712 -41.138 40.542 1.00 22.92 253 LEU A O 1
ATOM 1719 N N . LEU A 1 269 ? -5.053 -42.449 39.772 1.00 23.63 254 LEU A N 1
ATOM 1720 C CA . LEU A 1 269 ? -4.120 -42.109 40.840 1.00 24.07 254 LEU A CA 1
ATOM 1721 C C . LEU A 1 269 ? -4.174 -40.621 41.167 1.00 24.95 254 LEU A C 1
ATOM 1722 O O . LEU A 1 269 ? -4.630 -40.228 42.241 1.00 25.19 254 LEU A O 1
ATOM 1727 N N . SER A 1 270 ? -3.707 -39.797 40.235 1.00 25.49 255 SER A N 1
ATOM 1728 C CA . SER A 1 270 ? -3.903 -38.358 40.319 1.00 25.45 255 SER A CA 1
ATOM 1729 C C . SER A 1 270 ? -5.358 -38.007 40.635 1.00 25.74 255 SER A C 1
ATOM 1730 O O . SER A 1 270 ? -5.632 -36.997 41.288 1.00 25.20 255 SER A O 1
ATOM 1733 N N . ILE A 1 271 ? -6.293 -38.842 40.188 1.00 26.09 256 ILE A N 1
ATOM 1734 C CA . ILE A 1 271 ? -7.705 -38.597 40.469 1.00 24.85 256 ILE A CA 1
ATOM 1735 C C . ILE A 1 271 ? -7.990 -38.707 41.966 1.00 25.10 256 ILE A C 1
ATOM 1736 O O . ILE A 1 271 ? -8.735 -37.900 42.521 1.00 25.27 256 ILE A O 1
ATOM 1741 N N . ASN A 1 272 ? -7.391 -39.694 42.624 1.00 25.72 257 ASN A N 1
ATOM 1742 C CA . ASN A 1 272 ? -7.610 -39.863 44.051 1.00 26.85 257 ASN A CA 1
ATOM 1743 C C . ASN A 1 272 ? -7.067 -38.679 44.832 1.00 27.70 257 ASN A C 1
ATOM 1744 O O . ASN A 1 272 ? -7.679 -38.241 45.806 1.00 29.40 257 ASN A O 1
ATOM 1749 N N . LYS A 1 273 ? -5.919 -38.163 44.404 1.00 29.16 258 LYS A N 1
ATOM 1750 C CA . LYS A 1 273 ? -5.315 -37.017 45.070 1.00 31.70 258 LYS A CA 1
ATOM 1751 C C . LYS A 1 273 ? -6.254 -35.823 44.954 1.00 32.34 258 LYS A C 1
ATOM 1752 O O . LYS A 1 273 ? -6.439 -35.066 45.908 1.00 33.21 258 LYS A O 1
ATOM 1758 N N . VAL A 1 274 ? -6.848 -35.662 43.777 1.00 31.66 259 VAL A N 1
ATOM 1759 C CA . VAL A 1 274 ? -7.782 -34.571 43.546 1.00 30.18 259 VAL A CA 1
ATOM 1760 C C . VAL A 1 274 ? -8.985 -34.727 44.472 1.00 31.33 259 VAL A C 1
ATOM 1761 O O . VAL A 1 274 ? -9.413 -33.767 45.112 1.00 31.44 259 VAL A O 1
ATOM 1765 N N . VAL A 1 275 ? -9.530 -35.937 44.543 1.00 31.48 260 VAL A N 1
ATOM 1766 C CA . VAL A 1 275 ? -10.684 -36.192 45.40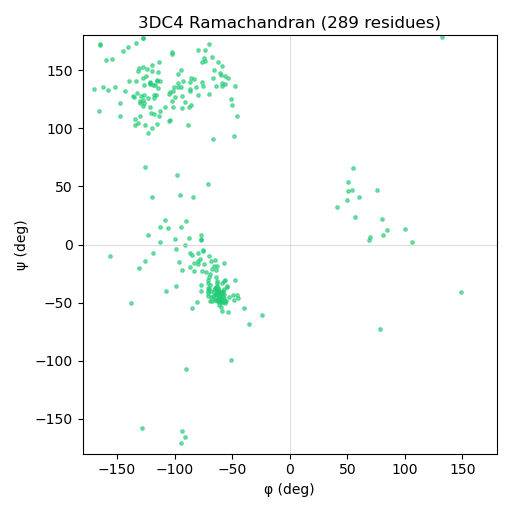0 1.00 33.01 260 VAL A CA 1
ATOM 1767 C C . VAL A 1 275 ? -10.374 -35.865 46.860 1.00 34.18 260 VAL A C 1
ATOM 1768 O O . VAL A 1 275 ? -11.190 -35.264 47.555 1.00 33.24 260 VAL A O 1
ATOM 1772 N N . MET A 1 276 ? -9.189 -36.257 47.315 1.00 36.57 261 MET A N 1
ATOM 1773 C CA . MET A 1 276 ? -8.778 -36.006 48.689 1.00 39.52 261 MET A CA 1
ATOM 1774 C C . MET A 1 276 ? -8.533 -34.523 48.951 1.00 40.17 261 MET A C 1
ATOM 1775 O O . MET A 1 276 ? -9.015 -33.971 49.939 1.00 41.01 261 MET A O 1
ATOM 1780 N N . SER A 1 277 ? -7.778 -33.890 48.060 1.00 41.45 262 SER A N 1
ATOM 1781 C CA . SER A 1 277 ? -7.460 -32.473 48.174 1.00 43.12 262 SER A CA 1
ATOM 1782 C C . SER A 1 277 ? -8.716 -31.625 48.309 1.00 44.17 262 SER A C 1
ATOM 1783 O O . SER A 1 277 ? -8.728 -30.634 49.036 1.00 44.71 262 SER A O 1
ATOM 1786 N N . MET A 1 278 ? -9.771 -32.020 47.606 1.00 45.11 263 MET A N 1
ATOM 1787 C CA . MET A 1 278 ? -11.030 -31.290 47.652 1.00 46.94 263 MET A CA 1
ATOM 1788 C C . MET A 1 278 ? -11.707 -31.473 49.002 1.00 49.18 263 MET A C 1
ATOM 1789 O O . MET A 1 278 ? -12.203 -30.514 49.594 1.00 49.69 263 MET A O 1
ATOM 1794 N N . ALA A 1 279 ? -11.723 -32.711 49.485 1.00 51.03 264 ALA A N 1
ATOM 1795 C CA . ALA A 1 279 ? -12.341 -33.023 50.767 1.00 53.95 264 ALA A CA 1
ATOM 1796 C C . ALA A 1 279 ? -11.688 -32.246 51.904 1.00 55.73 264 ALA A C 1
ATOM 1797 O O . ALA A 1 279 ? -12.366 -31.560 52.667 1.00 56.19 264 ALA A O 1
ATOM 1799 N N . ALA A 1 280 ? -10.367 -32.355 52.008 1.00 57.74 265 ALA A N 1
ATOM 1800 C CA . ALA A 1 280 ? -9.620 -31.671 53.057 1.00 59.96 265 ALA A CA 1
ATOM 1801 C C . ALA A 1 280 ? -9.479 -30.182 52.757 1.00 61.57 265 ALA A C 1
ATOM 1802 O O . ALA A 1 280 ? -8.963 -29.421 53.576 1.00 61.68 265 ALA A O 1
ATOM 1804 N N . GLY A 1 281 ? -9.941 -29.775 51.579 1.00 62.88 266 GLY A N 1
ATOM 1805 C CA . GLY A 1 281 ? -9.853 -28.381 51.188 1.00 64.55 266 GLY A CA 1
ATOM 1806 C C . GLY A 1 281 ? -8.433 -27.855 51.257 1.00 66.00 266 GLY A C 1
ATOM 1807 O O . GLY A 1 281 ? -8.128 -26.987 52.073 1.00 66.75 266 GLY A O 1
ATOM 1808 N N . HIS A 1 282 ? -7.560 -28.378 50.402 1.00 67.26 267 HIS A N 1
ATOM 1809 C CA . HIS A 1 282 ? -6.165 -27.950 50.381 1.00 68.61 267 HIS A CA 1
ATOM 1810 C C . HIS A 1 282 ? -5.981 -26.602 49.697 1.00 68.32 267 HIS A C 1
ATOM 1811 O O . HIS A 1 282 ? -4.854 -26.134 49.526 1.00 68.79 267 HIS A O 1
ATOM 1818 N N . THR A 1 283 ? -7.090 -25.981 49.307 1.00 67.42 268 THR A N 1
ATOM 1819 C CA . THR A 1 283 ? -7.060 -24.683 48.639 1.00 65.85 268 THR A CA 1
ATOM 1820 C C . THR A 1 283 ? -5.908 -24.644 47.636 1.00 63.80 268 THR A C 1
ATOM 1821 O O . THR A 1 283 ? -5.319 -23.589 47.397 1.00 64.20 268 THR A O 1
ATOM 1825 N N . VAL A 1 284 ? -5.598 -25.795 47.045 1.00 60.59 269 VAL A N 1
ATOM 1826 C CA . VAL A 1 284 ? -4.934 -25.999 45.764 1.00 57.45 269 VAL A CA 1
ATOM 1827 C C . VAL A 1 284 ? -5.112 -27.451 45.325 1.00 54.30 269 VAL A C 1
ATOM 1828 O O . VAL A 1 284 ? -4.615 -28.371 45.976 1.00 53.87 269 VAL A O 1
ATOM 1832 N N . ILE A 1 285 ? -5.823 -27.649 44.219 1.00 50.15 270 ILE A N 1
ATOM 1833 C CA . ILE A 1 285 ? -6.083 -28.986 43.696 1.00 45.30 270 ILE A CA 1
ATOM 1834 C C . ILE A 1 285 ? -5.043 -29.389 42.656 1.00 42.53 270 ILE A C 1
ATOM 1835 O O . ILE A 1 285 ? -4.798 -28.661 41.693 1.00 41.61 270 ILE A O 1
ATOM 1840 N N . PRO A 1 286 ? -4.423 -30.569 42.834 1.00 39.88 271 PRO A N 1
ATOM 1841 C CA . PRO A 1 286 ? -3.399 -31.081 41.918 1.00 37.91 271 PRO A CA 1
ATOM 1842 C C . PRO A 1 286 ? -3.930 -31.536 40.561 1.00 36.87 271 PRO A C 1
ATOM 1843 O O . PRO A 1 286 ? -3.654 -32.651 40.120 1.00 35.52 271 PRO A O 1
ATOM 1847 N N . TYR A 1 287 ? -4.685 -30.667 39.898 1.00 34.80 272 TYR A N 1
ATOM 1848 C CA . TYR A 1 287 ? -5.238 -30.994 38.590 1.00 35.02 272 TYR A CA 1
ATOM 1849 C C . TYR A 1 287 ? -4.138 -31.273 37.568 1.00 34.95 272 TYR A C 1
ATOM 1850 O O . TYR A 1 287 ? -4.259 -32.187 36.750 1.00 32.63 272 TYR A O 1
ATOM 1859 N N . ARG A 1 288 ? -3.062 -30.493 37.618 1.00 34.59 273 ARG A N 1
ATOM 1860 C CA . ARG A 1 288 ? -1.968 -30.663 36.668 1.00 35.25 273 ARG A CA 1
ATOM 1861 C C . ARG A 1 288 ? -1.046 -31.843 36.949 1.00 33.70 273 ARG A C 1
ATOM 1862 O O . ARG A 1 288 ? -0.040 -32.026 36.263 1.00 32.43 273 ARG A O 1
ATOM 1870 N N . ASP A 1 289 ? -1.389 -32.646 37.951 1.00 33.04 274 ASP A N 1
ATOM 1871 C CA . ASP A 1 289 ? -0.587 -33.819 38.276 1.00 32.61 274 ASP A CA 1
ATOM 1872 C C . ASP A 1 289 ? -0.603 -34.808 37.112 1.00 31.34 274 ASP A C 1
ATOM 1873 O O . ASP A 1 289 ? 0.287 -35.648 36.991 1.00 31.29 274 ASP A O 1
ATOM 1878 N N . SER A 1 290 ? -1.614 -34.703 36.253 1.00 29.00 275 SER A N 1
ATOM 1879 C CA . SER A 1 290 ? -1.725 -35.583 35.090 1.00 26.99 275 SER A CA 1
ATOM 1880 C C . SER A 1 290 ? -2.637 -34.970 34.043 1.00 26.51 275 SER A C 1
ATOM 1881 O O . SER A 1 290 ? -3.460 -34.113 34.350 1.00 27.37 275 SER A O 1
ATOM 1884 N N . VAL A 1 291 ? -2.488 -35.422 32.805 1.00 26.54 276 VAL A N 1
ATOM 1885 C CA . VAL A 1 291 ? -3.311 -34.929 31.715 1.00 27.07 276 VAL A CA 1
ATOM 1886 C C . VAL A 1 291 ? -4.772 -35.298 31.948 1.00 26.99 276 VAL A C 1
ATOM 1887 O O . VAL A 1 291 ? -5.669 -34.523 31.629 1.00 28.28 276 VAL A O 1
ATOM 1891 N N . LEU A 1 292 ? -5.005 -36.483 32.505 1.00 25.63 277 LEU A N 1
ATOM 1892 C CA . LEU A 1 292 ? -6.363 -36.945 32.771 1.00 24.39 277 LEU A CA 1
ATOM 1893 C C . LEU A 1 292 ? -7.126 -35.991 33.690 1.00 24.83 277 LEU A C 1
ATOM 1894 O O . LEU A 1 292 ? -8.255 -35.602 33.391 1.00 23.32 277 LEU A O 1
ATOM 1899 N N . THR A 1 293 ? -6.510 -35.611 34.805 1.00 23.97 278 THR A N 1
ATOM 1900 C CA . THR A 1 293 ? -7.165 -34.717 35.751 1.00 23.87 278 THR A CA 1
ATOM 1901 C C . THR A 1 293 ? -7.217 -33.277 35.244 1.00 24.76 278 THR A C 1
ATOM 1902 O O . THR A 1 293 ? -7.986 -32.461 35.751 1.00 25.01 278 THR A O 1
ATOM 1906 N N . THR A 1 294 ? -6.398 -32.969 34.245 1.00 24.71 279 THR A N 1
ATOM 1907 C CA . THR A 1 294 ? -6.385 -31.636 33.662 1.00 26.19 279 THR A CA 1
ATOM 1908 C C . THR A 1 294 ? -7.557 -31.533 32.684 1.00 25.78 279 THR A C 1
ATOM 1909 O O . THR A 1 294 ? -8.344 -30.589 32.740 1.00 26.91 279 THR A O 1
ATOM 1913 N N . VAL A 1 295 ? -7.684 -32.522 31.804 1.00 26.41 280 VAL A N 1
ATOM 1914 C CA . VAL A 1 295 ? -8.774 -32.543 30.833 1.00 27.74 280 VAL A CA 1
ATOM 1915 C C . VAL A 1 295 ? -10.130 -32.609 31.533 1.00 27.12 280 VAL A C 1
ATOM 1916 O O . VAL A 1 295 ? -11.095 -31.984 31.094 1.00 28.81 280 VAL A O 1
ATOM 1920 N N . LEU A 1 296 ? -10.203 -33.355 32.631 1.00 25.81 281 LEU A N 1
ATOM 1921 C CA . LEU A 1 296 ? -11.460 -33.489 33.355 1.00 24.39 281 LEU A CA 1
ATOM 1922 C C . LEU A 1 296 ? -11.579 -32.489 34.510 1.00 23.90 281 LEU A C 1
ATOM 1923 O O . LEU A 1 296 ? -12.438 -32.633 35.371 1.00 21.94 281 LEU A O 1
ATOM 1928 N N . GLN A 1 297 ? -10.729 -31.468 34.518 1.00 25.73 282 GLN A N 1
ATOM 1929 C CA . GLN A 1 297 ? -10.745 -30.469 35.583 1.00 25.74 282 GLN A CA 1
ATOM 1930 C C . GLN A 1 297 ? -12.115 -29.844 35.821 1.00 24.41 282 GLN A C 1
ATOM 1931 O O . GLN A 1 297 ? -12.541 -29.695 36.966 1.00 25.80 282 GLN A O 1
ATOM 1937 N N . ALA A 1 298 ? -12.798 -29.475 34.741 1.00 24.88 283 ALA A N 1
ATOM 1938 C CA . ALA A 1 298 ? -14.116 -28.861 34.847 1.00 25.55 283 ALA A CA 1
ATOM 1939 C C . ALA A 1 298 ? -15.156 -29.840 35.377 1.00 25.70 283 ALA A C 1
ATOM 1940 O O . ALA A 1 298 ? -16.195 -29.428 35.885 1.00 25.61 283 ALA A O 1
ATOM 1942 N N . SER A 1 299 ? -14.886 -31.136 35.254 1.00 25.68 284 SER A N 1
ATOM 1943 C CA . SER A 1 299 ? -15.834 -32.134 35.732 1.00 25.39 284 SER A CA 1
ATOM 1944 C C . SER A 1 299 ? -15.502 -32.631 37.137 1.00 26.93 284 SER A C 1
ATOM 1945 O O . SER A 1 299 ? -16.338 -33.247 37.794 1.00 28.82 284 SER A O 1
ATOM 1948 N N . LEU A 1 300 ? -14.283 -32.351 37.590 1.00 26.96 285 LEU A N 1
ATOM 1949 C CA . LEU A 1 300 ? -13.837 -32.752 38.918 1.00 28.33 285 LEU A CA 1
ATOM 1950 C C . LEU A 1 300 ? -13.997 -31.576 39.875 1.00 29.41 285 LEU A C 1
ATOM 1951 O O . LEU A 1 300 ? -13.032 -31.100 40.470 1.00 30.48 285 LEU A O 1
ATOM 1956 N N . THR A 1 301 ? -15.232 -31.115 40.013 1.00 31.37 286 THR A N 1
ATOM 1957 C CA . THR A 1 301 ? -15.544 -29.982 40.868 1.00 33.70 286 THR A CA 1
ATOM 1958 C C . THR A 1 301 ? -16.664 -30.302 41.847 1.00 34.00 286 THR A C 1
ATOM 1959 O O . THR A 1 301 ? -17.233 -31.396 41.830 1.00 32.92 286 THR A O 1
ATOM 1963 N N . ALA A 1 302 ? -16.976 -29.339 42.706 1.00 33.79 287 ALA A N 1
ATOM 1964 C CA . ALA A 1 302 ? -18.025 -29.515 43.700 1.00 33.30 287 ALA A CA 1
ATOM 1965 C C . ALA A 1 302 ? -19.344 -29.940 43.075 1.00 31.46 287 ALA A C 1
ATOM 1966 O O . ALA A 1 302 ? -19.701 -29.497 41.984 1.00 32.17 287 ALA A O 1
ATOM 1968 N N . GLN A 1 303 ? -20.060 -30.803 43.788 1.00 28.37 288 GLN A N 1
ATOM 1969 C CA . GLN A 1 303 ? -21.350 -31.309 43.347 1.00 29.06 288 GLN A CA 1
ATOM 1970 C C . GLN A 1 303 ? -21.224 -31.801 41.908 1.00 26.39 288 GLN A C 1
ATOM 1971 O O . GLN A 1 303 ? -22.154 -31.653 41.119 1.00 26.50 288 GLN A O 1
ATOM 1977 N N . SER A 1 304 ? -20.102 -32.424 41.577 1.00 24.11 289 SER A N 1
ATOM 1978 C CA . SER A 1 304 ? -19.964 -33.264 40.394 1.00 23.97 289 SER A CA 1
ATOM 1979 C C . SER A 1 304 ? -20.017 -34.727 40.825 1.00 22.65 289 SER A C 1
ATOM 1980 O O . SER A 1 304 ? -19.875 -35.034 42.011 1.00 21.60 289 SER A O 1
ATOM 1983 N N . TYR A 1 305 ? -20.231 -35.619 39.858 1.00 19.68 290 TYR A N 1
ATOM 1984 C CA . TYR A 1 305 ? -20.319 -37.052 40.123 1.00 18.58 290 TYR A CA 1
ATOM 1985 C C . TYR A 1 305 ? -19.187 -37.838 39.489 1.00 17.22 290 TYR A C 1
ATOM 1986 O O . TYR A 1 305 ? -18.845 -37.623 38.330 1.00 14.58 290 TYR A O 1
ATOM 1995 N N . LEU A 1 306 ? -18.609 -38.756 40.258 1.00 17.00 291 LEU A N 1
ATOM 1996 C CA . LEU A 1 306 ? -17.514 -39.584 39.770 1.00 18.25 291 LEU A CA 1
ATOM 1997 C C . LEU A 1 306 ? -17.802 -41.052 40.058 1.00 19.25 291 LEU A C 1
ATOM 1998 O O . LEU A 1 306 ? -18.028 -41.436 41.205 1.00 18.36 291 LEU A O 1
ATOM 2003 N N . THR A 1 307 ? -17.803 -41.867 39.007 1.00 17.35 292 THR A N 1
ATOM 2004 C CA . THR A 1 307 ? -18.058 -43.293 39.155 1.00 16.84 292 THR A CA 1
ATOM 2005 C C . THR A 1 307 ? -16.955 -44.119 38.497 1.00 16.52 292 THR A C 1
ATOM 2006 O O . THR A 1 307 ? -16.655 -43.959 37.309 1.00 16.51 292 THR A O 1
ATOM 2010 N N . PHE A 1 308 ? -16.348 -44.993 39.296 1.00 13.11 293 PHE A N 1
ATOM 2011 C CA . PHE A 1 308 ? -15.271 -45.877 38.850 1.00 14.42 293 PHE A CA 1
ATOM 2012 C C . PHE A 1 308 ? -15.812 -47.245 38.496 1.00 14.60 293 PHE A C 1
ATOM 2013 O O . PHE A 1 308 ? -16.664 -47.777 39.207 1.00 15.19 293 PHE A O 1
ATOM 2021 N N . LEU A 1 309 ? -15.317 -47.819 37.409 1.00 13.66 294 LEU A N 1
ATOM 2022 C CA . LEU A 1 309 ? -15.718 -49.164 37.023 1.00 13.90 294 LEU A CA 1
ATOM 2023 C C . LEU A 1 309 ? -14.434 -49.955 36.879 1.00 13.79 294 LEU A C 1
ATOM 2024 O O . LEU A 1 309 ? -13.697 -49.793 35.897 1.00 15.04 294 LEU A O 1
ATOM 2029 N N . ALA A 1 310 ? -14.149 -50.779 37.882 1.00 12.96 295 ALA A N 1
ATOM 2030 C CA . ALA A 1 310 ? -12.956 -51.625 37.882 1.00 13.56 295 ALA A CA 1
ATOM 2031 C C . ALA A 1 310 ? -13.305 -52.898 37.148 1.00 13.12 295 ALA A C 1
ATOM 2032 O O . ALA A 1 310 ? -14.222 -53.609 37.537 1.00 14.77 295 ALA A O 1
ATOM 2034 N N . CYS A 1 311 ? -12.589 -53.176 36.075 1.00 12.53 296 CYS A N 1
ATOM 2035 C CA . CYS A 1 311 ? -12.831 -54.388 35.319 1.00 13.37 296 CYS A CA 1
ATOM 2036 C C . CYS A 1 311 ? -11.705 -55.337 35.693 1.00 14.62 296 CYS A C 1
ATOM 2037 O O . CYS A 1 311 ? -10.538 -54.947 35.657 1.00 13.76 296 CYS A O 1
ATOM 2040 N N . ILE A 1 312 ? -12.056 -56.573 36.039 1.00 14.26 297 ILE A N 1
ATOM 2041 C CA . ILE A 1 312 ? -11.069 -57.568 36.455 1.00 13.61 297 ILE A CA 1
ATOM 2042 C C . ILE A 1 312 ? -11.213 -58.918 35.779 1.00 14.61 297 ILE A C 1
ATOM 2043 O O . ILE A 1 312 ? -12.310 -59.353 35.433 1.00 15.65 297 ILE A O 1
ATOM 2048 N N . SER A 1 313 ? -10.074 -59.573 35.613 1.00 15.99 298 SER A N 1
ATOM 2049 C CA . SER A 1 313 ? -10.015 -60.888 35.013 1.00 18.00 298 SER A CA 1
ATOM 2050 C C . SER A 1 313 ? -10.316 -61.937 36.083 1.00 16.17 298 SER A C 1
ATOM 2051 O O . SER A 1 313 ? -9.945 -61.777 37.245 1.00 17.71 298 SER A O 1
ATOM 2054 N N . PRO A 1 314 ? -11.037 -63.000 35.712 1.00 17.94 299 PRO A N 1
ATOM 2055 C CA . PRO A 1 314 ? -11.366 -64.066 36.663 1.00 18.54 299 PRO A CA 1
ATOM 2056 C C . PRO A 1 314 ? -10.284 -65.143 36.622 1.00 20.82 299 PRO A C 1
ATOM 2057 O O . PRO A 1 314 ? -10.353 -66.140 37.341 1.00 22.39 299 PRO A O 1
ATOM 2061 N N . HIS A 1 315 ? -9.291 -64.926 35.766 1.00 20.00 300 HIS A N 1
ATOM 2062 C CA . HIS A 1 315 ? -8.197 -65.880 35.569 1.00 24.75 300 HIS A CA 1
ATOM 2063 C C . HIS A 1 315 ? -7.085 -65.804 36.605 1.00 23.34 300 HIS A C 1
ATOM 2064 O O . HIS A 1 315 ? -6.611 -64.722 36.952 1.00 24.18 300 HIS A O 1
ATOM 2071 N N . GLN A 1 316 ? -6.650 -66.971 37.067 1.00 24.74 301 GLN A N 1
ATOM 2072 C CA . GLN A 1 316 ? -5.593 -67.073 38.065 1.00 25.86 301 GLN A CA 1
ATOM 2073 C C . GLN A 1 316 ? -4.306 -66.382 37.618 1.00 25.42 301 GLN A C 1
ATOM 2074 O O . GLN A 1 316 ? -3.625 -65.747 38.423 1.00 25.38 301 GLN A O 1
ATOM 2080 N N . CYS A 1 317 ? -3.983 -66.493 36.330 1.00 23.99 302 CYS A N 1
ATOM 2081 C CA . CYS A 1 317 ? -2.767 -65.892 35.783 1.00 25.00 302 CYS A CA 1
ATOM 2082 C C . CYS A 1 317 ? -2.753 -64.368 35.881 1.00 23.84 302 CYS A C 1
ATOM 2083 O O . CYS A 1 317 ? -1.694 -63.743 35.796 1.00 24.69 302 CYS A O 1
ATOM 2086 N N . ASP A 1 318 ? -3.924 -63.771 36.065 1.00 20.22 303 ASP A N 1
ATOM 2087 C CA . ASP A 1 318 ? -4.015 -62.320 36.169 1.00 18.67 303 ASP A CA 1
ATOM 2088 C C . ASP A 1 318 ? -4.253 -61.862 37.601 1.00 17.73 303 ASP A C 1
ATOM 2089 O O . ASP A 1 318 ? -4.584 -60.699 37.821 1.00 13.94 303 ASP A O 1
ATOM 2094 N N . LEU A 1 319 ? -4.063 -62.760 38.565 1.00 17.36 304 LEU A N 1
ATOM 2095 C CA . LEU A 1 319 ? -4.293 -62.446 39.975 1.00 18.82 304 LEU A CA 1
ATOM 2096 C C . LEU A 1 319 ? -3.648 -61.151 40.438 1.00 18.42 304 LEU A C 1
ATOM 2097 O O . LEU A 1 319 ? -4.284 -60.329 41.092 1.00 17.05 304 LEU A O 1
ATOM 2102 N N . SER A 1 320 ? -2.379 -60.976 40.093 1.00 19.15 305 SER A N 1
ATOM 2103 C CA . SER A 1 320 ? -1.630 -59.797 40.497 1.00 19.99 305 SER A CA 1
ATOM 2104 C C . SER A 1 320 ? -2.230 -58.497 39.956 1.00 19.60 305 SER A C 1
ATOM 2105 O O . SER A 1 320 ? -2.335 -57.505 40.674 1.00 17.18 305 SER A O 1
ATOM 2108 N N . GLU A 1 321 ? -2.615 -58.509 38.688 1.00 18.76 306 GLU A N 1
ATOM 2109 C CA . GLU A 1 321 ? -3.208 -57.327 38.074 1.00 18.36 306 GLU A CA 1
ATOM 2110 C C . GLU A 1 321 ? -4.579 -57.075 38.689 1.00 16.46 306 GLU A C 1
ATOM 2111 O O . GLU A 1 321 ? -4.966 -55.938 38.954 1.00 16.02 306 GLU A O 1
ATOM 2117 N N . THR A 1 322 ? -5.314 -58.151 38.920 1.00 17.91 307 THR A N 1
ATOM 2118 C CA . THR A 1 322 ? -6.635 -58.039 39.522 1.00 17.06 307 THR A CA 1
ATOM 2119 C C . THR A 1 322 ? -6.521 -57.422 40.916 1.00 16.87 307 THR A C 1
ATOM 2120 O O . THR A 1 322 ? -7.258 -56.491 41.247 1.00 14.69 307 THR A O 1
ATOM 2124 N N . LEU A 1 323 ? -5.596 -57.926 41.731 1.00 16.53 308 LEU A N 1
ATOM 2125 C CA . LEU A 1 323 ? -5.410 -57.385 43.080 1.00 15.73 308 LEU A CA 1
ATOM 2126 C C . LEU A 1 323 ? -5.066 -55.900 43.044 1.00 15.07 308 LEU A C 1
ATOM 2127 O O . LEU A 1 323 ? -5.543 -55.119 43.871 1.00 16.96 308 LEU A O 1
ATOM 2132 N N . SER A 1 324 ? -4.220 -55.509 42.100 1.00 14.76 309 SER A N 1
ATOM 2133 C CA . SER A 1 324 ? -3.813 -54.109 41.980 1.00 15.42 309 SER A CA 1
ATOM 2134 C C . SER A 1 324 ? -5.018 -53.226 41.690 1.00 15.04 309 SER A C 1
ATOM 2135 O O . SER A 1 324 ? -5.194 -52.157 42.281 1.00 13.51 309 SER A O 1
ATOM 2138 N N . THR A 1 325 ? -5.857 -53.707 40.786 1.00 14.58 310 THR A N 1
ATOM 2139 C CA . THR A 1 325 ? -7.055 -52.988 40.391 1.00 13.80 310 THR A CA 1
ATOM 2140 C C . THR A 1 325 ? -8.041 -52.860 41.555 1.00 15.07 310 THR A C 1
ATOM 2141 O O . THR A 1 325 ? -8.599 -51.788 41.793 1.00 15.18 310 THR A O 1
ATOM 2145 N N . LEU A 1 326 ? -8.225 -53.946 42.299 1.00 12.43 311 LEU A N 1
ATOM 2146 C CA . LEU A 1 326 ? -9.143 -53.918 43.431 1.00 14.83 311 LEU A CA 1
ATOM 2147 C C . LEU A 1 326 ? -8.595 -53.061 44.578 1.00 16.15 311 LEU A C 1
ATOM 2148 O O . LEU A 1 326 ? -9.358 -52.341 45.228 1.00 17.69 311 LEU A O 1
ATOM 2153 N N . ARG A 1 327 ? -7.286 -53.120 44.821 1.00 16.10 312 ARG A N 1
ATOM 2154 C CA . ARG A 1 327 ? -6.702 -52.316 45.892 1.00 17.05 312 ARG A CA 1
ATOM 2155 C C . ARG A 1 327 ? -6.900 -50.831 45.573 1.00 18.11 312 ARG A C 1
ATOM 2156 O O . ARG A 1 327 ? -7.187 -50.030 46.462 1.00 18.28 312 ARG A O 1
ATOM 2164 N N . PHE A 1 328 ? -6.775 -50.463 44.303 1.00 17.07 313 PHE A N 1
ATOM 2165 C CA . PHE A 1 328 ? -6.983 -49.067 43.947 1.00 16.84 313 PHE A CA 1
ATOM 2166 C C . PHE A 1 328 ? -8.428 -48.669 44.251 1.00 18.19 313 PHE A C 1
ATOM 2167 O O . PHE A 1 328 ? -8.686 -47.553 44.713 1.00 17.58 313 PHE A O 1
ATOM 2175 N N . GLY A 1 329 ? -9.366 -49.581 43.990 1.00 17.32 314 GLY A N 1
ATOM 2176 C CA . GLY A 1 329 ? -10.772 -49.307 44.251 1.00 20.16 314 GLY A CA 1
ATOM 2177 C C . GLY A 1 329 ? -10.998 -48.996 45.719 1.00 22.97 314 GLY A C 1
ATOM 2178 O O . GLY A 1 329 ? -11.761 -48.099 46.073 1.00 23.06 314 GLY A O 1
ATOM 2179 N N . THR A 1 330 ? -10.319 -49.745 46.577 1.00 23.73 315 THR A N 1
ATOM 2180 C CA . THR A 1 330 ? -10.431 -49.549 48.009 1.00 26.46 315 THR A CA 1
ATOM 2181 C C . THR A 1 330 ? -9.913 -48.160 48.380 1.00 27.58 315 THR A C 1
ATOM 2182 O O . THR A 1 330 ? -10.520 -47.462 49.191 1.00 30.23 315 THR A O 1
ATOM 2186 N N . SER A 1 331 ? -8.801 -47.753 47.772 1.00 28.61 316 SER A N 1
ATOM 2187 C CA . SER A 1 331 ? -8.224 -46.440 48.054 1.00 31.73 316 SER A CA 1
ATOM 2188 C C . SER A 1 331 ? -9.147 -45.312 47.599 1.00 32.57 316 SER A C 1
ATOM 2189 O O . SER A 1 331 ? -9.378 -44.353 48.332 1.00 32.59 316 SER A O 1
ATOM 2192 N N . ALA A 1 332 ? -9.668 -45.425 46.382 1.00 32.40 317 ALA A N 1
ATOM 2193 C CA . ALA A 1 332 ? -10.571 -44.410 45.857 1.00 33.38 317 ALA A CA 1
ATOM 2194 C C . ALA A 1 332 ? -11.810 -44.392 46.744 1.00 35.11 317 ALA A C 1
ATOM 2195 O O . ALA A 1 332 ? -12.445 -43.355 46.929 1.00 34.44 317 ALA A O 1
ATOM 2197 N N . LYS A 1 333 ? -12.146 -45.554 47.293 1.00 38.43 318 LYS A N 1
ATOM 2198 C CA . LYS A 1 333 ? -13.312 -45.692 48.155 1.00 42.80 318 LYS A CA 1
ATOM 2199 C C . LYS A 1 333 ? -13.154 -44.884 49.440 1.00 45.53 318 LYS A C 1
ATOM 2200 O O . LYS A 1 333 ? -14.121 -44.311 49.944 1.00 45.75 318 LYS A O 1
ATOM 2206 N N . ALA A 1 334 ? -11.933 -44.854 49.969 1.00 47.45 319 ALA A N 1
ATOM 2207 C CA . ALA A 1 334 ? -11.635 -44.126 51.199 1.00 50.54 319 ALA A CA 1
ATOM 2208 C C . ALA A 1 334 ? -11.533 -42.636 50.912 1.00 52.92 319 ALA A C 1
ATOM 2209 O O . ALA A 1 334 ? -11.916 -41.804 51.735 1.00 53.74 319 ALA A O 1
ATOM 2211 N N . ALA A 1 335 ? -11.013 -42.302 49.737 1.00 55.28 320 ALA A N 1
ATOM 2212 C CA . ALA A 1 335 ? -10.867 -40.908 49.346 1.00 57.15 320 ALA A CA 1
ATOM 2213 C C . ALA A 1 335 ? -12.235 -40.282 49.101 1.00 58.50 320 ALA A C 1
ATOM 2214 O O . ALA A 1 335 ? -12.403 -39.071 49.226 1.00 59.48 320 ALA A O 1
ATOM 2216 N N . ALA A 1 336 ? -13.211 -41.117 48.757 1.00 60.19 321 ALA A N 1
ATOM 2217 C CA . ALA A 1 336 ? -14.567 -40.652 48.492 1.00 62.08 321 ALA A CA 1
ATOM 2218 C C . ALA A 1 336 ? -15.258 -40.193 49.772 1.00 63.41 321 ALA A C 1
ATOM 2219 O O . ALA A 1 336 ? -16.342 -39.608 49.727 1.00 63.31 321 ALA A O 1
ATOM 2221 N N . LEU A 1 337 ? -14.631 -40.466 50.913 1.00 65.00 322 LEU A N 1
ATOM 2222 C CA . LEU A 1 337 ? -15.190 -40.076 52.203 1.00 66.40 322 LEU A CA 1
ATOM 2223 C C . LEU A 1 337 ? -15.318 -38.564 52.311 1.00 67.16 322 LEU A C 1
ATOM 2224 O O . LEU A 1 337 ? -14.632 -37.820 51.612 1.00 68.70 322 LEU A O 1
ATOM 2229 N N . GLU A 1 338 ? -16.206 -38.117 53.192 1.00 67.74 323 GLU A N 1
ATOM 2230 C CA . GLU A 1 338 ? -16.438 -36.694 53.406 1.00 68.09 323 GLU A CA 1
ATOM 2231 C C . GLU A 1 338 ? -17.120 -36.044 52.205 1.00 67.61 323 GLU A C 1
ATOM 2232 O O . GLU A 1 338 ? -17.279 -34.823 52.160 1.00 68.46 323 GLU A O 1
ATOM 2238 N N . HIS A 1 339 ? -17.520 -36.862 51.234 1.00 66.54 324 HIS A N 1
ATOM 2239 C CA . HIS A 1 339 ? -18.198 -36.364 50.040 1.00 65.48 324 HIS A CA 1
ATOM 2240 C C . HIS A 1 339 ? -19.681 -36.720 50.070 1.00 65.76 324 HIS A C 1
ATOM 2241 O O . HIS A 1 339 ? -20.405 -36.336 50.987 1.00 66.98 324 HIS A O 1
#

Secondary structure (DSSP, 8-state):
---SEEEEEEEEPPP---SEE--SSS-SSEEEETTEEEE-SEEE-TT--HHHHHHHHTHHHHHHHHHT--EEEEEESSTTSSHHHHHT-S-GGGS-GGG--HHHHHHHHHHHHHHHSSSS-SS--EEEEEEEEEESS-EEETTSS-TTSB--SSTTT-S--EE-SSHHHHHHHHHHHHHT----EEEEEEEEEE-SS-EEEEEEEEPPP------S--HHHHHHHHHHHHHTT-SS--GGGSHHHHHTTTTSSTT-EEEEEEEE---GGGHHHHHHHHHHHHHHHHHTTT-

Nearest PDB structures (foldseek):
  3dco-assembly1_N  TM=1.003E+00  e=8.295E-67  Drosophila melanogaster
  3pxn-assembly1_A  TM=1.001E+00  e=1.563E-62  Drosophila melanogaster
  3dcb-assembly1_A  TM=9.744E-01  e=3.690E-56  Drosophila melanogaster
  6g6y-assembly1_A  TM=8.129E-01  e=4.874E-28  Homo sapiens
  2vvg-assembly1_A  TM=8.328E-01  e=1.590E-26  Giardia duodenalis

B-factor: mean 34.01, std 16.9, range [11.59, 90.96]

CATH classification: 3.40.850.10

Solvent-accessible surface area: 13665 Å² total; per-residue (Å²): 101,76,6,45,26,12,104,0,0,4,19,15,8,79,105,194,140,50,19,10,85,68,24,143,236,53,98,46,91,10,0,32,0,80,166,64,106,14,100,11,34,38,12,17,38,41,124,44,57,4,67,95,0,4,72,42,9,0,37,75,12,0,65,68,0,26,101,24,51,25,0,0,3,0,0,5,0,24,88,73,3,22,15,55,98,0,1,5,15,57,10,16,65,117,51,119,103,125,69,44,3,2,0,8,48,0,0,31,33,0,37,118,53,24,83,79,121,96,161,153,73,206,42,79,64,103,10,42,0,2,2,6,0,1,70,77,66,83,6,6,15,0,13,29,119,82,16,106,113,72,13,112,86,18,40,46,96,144,20,39,34,44,72,3,145,49,66,72,44,0,44,101,1,0,67,39,0,70,150,34,70,104,121,50,30,23,0,2,0,7,0,8,10,71,22,188,100,116,46,2,25,1,3,0,0,9,7,16,9,18,41,38,205,121,117,63,46,26,9,11,84,2,0,14,108,0,2,110,9,14,14,68,49,106,124,118,55,27,25,208,60,6,21,5,0,15,13,4,66,35,2,2,51,39,108,1,26,1,3,1,2,0,0,2,5,0,42,114,116,26,32,80,44,2,32,65,6,0,164,27,0,67,62,1,46,60,9,16,120,124,59

GO terms:
  GO:0051010 microtubule plus-end binding (F, IDA)
  GO:0031116 positive regulation of microtubule polymerization (P, IDA)
  GO:0032837 distributive segregation (P, IMP)
  GO:0051296 establishment of meiotic spindle orientation (P, IMP)
  GO:0007057 spindle assembly involved in female meiosis I (P, IMP)
  GO:0007143 female meiotic nuclear division (P, IMP)
  GO:0005871 kinesin complex (C, IDA)
  GO:0003777 microtubule motor activity (F, IMP)
  GO:0045132 meiotic chromosome segregation (P, IMP)

Organism: Drosophila melanogaster (NCBI:txid7227)

Foldseek 3Di:
DAAQFAFEEEEEADACLFQWADDPDDPQQWIAGPNDIFGGDHYHYNPDWQVRCCVVFPPVCLVVLVVFFAAEEAEAFAPPLCLCQALQLAQPVPDDPRSGHNPQVSVVVNLVVLVVCVVVDPFHKWKWKWKWKQDPQFIAGLVDPCRPDTDDPQLQPPHDTHGDDDSVVVSVSSVSSVVSDDNWMKMWMWMWIDTPPGIYIYIRIRTGGQDDCVRSDFQVVLVLQQLQCVLVVVVDGVQVSGSNSVNCVVQSDYHHYHYYYYGDYRDPVCSVRRVVSSVSSVSSRVSRPSD

InterPro domains:
  IPR001752 Kinesin motor domain [PF00225] (44-319)
  IPR001752 Kinesin motor domain [PR00380] (78-99)
  IPR001752 Kinesin motor domain [PR00380] (196-213)
  IPR001752 Kinesin motor domain [PR00380] (221-239)
  IPR001752 Kinesin motor domain [PR00380] (270-291)
  IPR001752 Kinesin motor domain [PS50067] (8-320)
  IPR001752 Kinesin motor domain [SM00129] (6-328)
  IPR010994 RuvA domain 2-like [SSF47781] (600-664)
  IPR019821 Kinesin motor domain, conserved site [PS00411] (220-231)
  IPR027417 P-loop containing nucleoside triphosphate hydrolase [SSF52540] (8-320)
  IPR027640 Kinesin-like protein [PTHR47969] (29-411)
  IPR036961 Kinesin motor domain superfamily [G3DSA:3.40.850.10] (4-327)

Radius of gyration: 18.27 Å; Cα contacts (8 Å, |Δi|>4): 622; chains: 1; bounding box: 48×51×42 Å